Protein 6NIB (pdb70)

Solvent-accessible surface area: 13783 Å² total; per-residue (Å²): 103,32,42,17,4,2,16,61,32,90,12,46,8,0,0,0,1,12,0,67,86,44,64,19,3,29,71,39,0,74,47,3,9,87,4,2,21,87,0,0,35,11,0,16,141,45,13,143,2,0,1,3,1,23,84,89,32,85,144,52,0,66,125,51,5,43,141,122,1,99,13,27,114,8,41,35,26,18,1,17,1,5,5,0,2,0,4,5,1,1,67,166,142,107,97,12,0,0,0,18,3,54,4,12,32,48,2,37,145,128,166,94,54,68,65,4,38,70,0,3,84,63,0,4,111,63,45,215,18,37,102,66,74,22,97,2,15,4,2,9,0,0,3,18,7,2,19,74,8,0,0,0,0,0,49,47,0,7,68,43,141,20,12,7,101,121,37,57,81,77,88,1,38,81,52,0,66,74,67,0,32,10,140,68,11,5,24,0,45,65,0,6,78,20,4,108,82,13,28,0,3,0,1,2,0,0,6,5,9,106,34,7,0,0,0,0,0,17,6,102,68,151,127,17,50,1,33,91,34,0,84,51,0,82,60,49,1,76,88,42,51,4,23,77,55,80,168,22,80,27,36,92,1,31,12,3,33,53,20,110,6,65,127,145,18,9,87,20,27,197,164,60,109,65,45,60,51,11,11,8,0,0,2,0,4,0,5,1,45,39,0,0,0,0,0,30,4,78,30,156,140,45,8,70,53,2,45,126,16,0,49,156,16,8,97,167,46,79,27,24,35,4,127,23,0,49,32,0,3,10,6,17,2,2,0,4,9,0,0,3,10,12,7,34,151

Secondary structure (DSSP, 8-state):
--BPPPTTS-EEEEEE-----TTTSGGGGHHHHHHHHHHHHHHHTTSEEEEEE-GGGHHHHHHHS-TTSEEEE---SS--HHHHS-EEEE-----EEEEEEE--TTT------HHHHHHHHHHHHHHT--EEEEEEE--GGGEEE-SSSEEEEEHHHHTSTTT-TTS-HHHHHHHHHHHHT-SEEEEES---TT-TTTTS-GGGTEEEEETTEEEEEE-S-TTSTHHHHHHHHHHHHTT-B-TTSPBPEEEEEEPP---B--HHHHHT-----TTPBP---TT--EEETTEEEEE--S-HHHHHHHHHHHHHHSTTSEEEEETTTHHHHTTT--HHHHEEEEE--

InterPro domains:
  IPR007466 Peptidyl-arginine deiminase, Porphyromonas-type [PF04371] (14-372)
  IPR007466 Peptidyl-arginine deiminase, Porphyromonas-type [PTHR31377] (2-373)
  IPR017754 Agmatine deiminase [MF_01841] (6-373)
  IPR017754 Agmatine deiminase [TIGR03380] (7-373)

B-factor: mean 19.59, std 13.77, range [5.97, 90.54]

Organism: Medicago truncatula (NCBI:txid3880)

CATH classification: 3.75.10.10

Radius of gyration: 18.52 Å; Cα contacts (8 Å, |Δi|>4): 874; chains: 1; bounding box: 47×45×48 Å

Structure (mmCIF, N/CA/C/O backbone):
data_6NIB
#
_entry.id   6NIB
#
_cell.length_a   146.996
_cell.length_b   75.504
_cell.length_c   47.103
_cell.angle_alpha   90.00
_cell.angle_beta   108.56
_cell.angle_gamma   90.00
#
_symmetry.space_group_name_H-M   'C 1 2 1'
#
loop_
_entity.id
_entity.type
_entity.pdbx_description
1 polymer 'Porphyromonas-type peptidyl-arginine deiminase'
2 non-polymer GLYCEROL
3 non-polymer 'SODIUM ION'
4 non-polymer DI(HYDROXYETHYL)ETHER
5 water water
#
loop_
_atom_site.group_PDB
_atom_site.id
_atom_site.type_symbol
_atom_site.label_atom_id
_atom_site.label_alt_id
_atom_site.label_comp_id
_atom_site.label_asym_id
_atom_site.label_entity_id
_atom_site.label_seq_id
_atom_site.pdbx_PDB_ins_code
_atom_site.Cartn_x
_atom_site.Cartn_y
_atom_site.Cartn_z
_atom_site.occupancy
_atom_site.B_iso_or_equiv
_atom_site.auth_seq_id
_atom_site.auth_comp_id
_atom_site.auth_asym_id
_atom_site.auth_atom_id
_atom_site.pdbx_PDB_model_num
ATOM 1 N N . GLY A 1 5 ? 62.056 -2.758 -1.546 1.00 35.14 12 GLY A N 1
ATOM 2 C CA . GLY A 1 5 ? 61.297 -3.755 -0.820 1.00 28.36 12 GLY A CA 1
ATOM 3 C C . GLY A 1 5 ? 60.614 -3.260 0.441 1.00 22.69 12 GLY A C 1
ATOM 4 O O . GLY A 1 5 ? 60.103 -4.058 1.217 1.00 26.22 12 GLY A O 1
ATOM 5 N N . PHE A 1 6 ? 60.582 -1.954 0.669 1.00 17.35 13 PHE A N 1
ATOM 6 C CA . PHE A 1 6 ? 59.867 -1.425 1.826 1.00 15.86 13 PHE A CA 1
ATOM 7 C C . PHE A 1 6 ? 58.465 -0.961 1.443 1.00 13.85 13 PHE A C 1
ATOM 8 O O . PHE A 1 6 ? 58.220 -0.553 0.302 1.00 16.78 13 PHE A O 1
ATOM 16 N N . HIS A 1 7 ? 57.536 -1.011 2.400 1.00 12.09 14 HIS A N 1
ATOM 17 C CA . HIS A 1 7 ? 56.211 -0.468 2.145 1.00 11.61 14 HIS A CA 1
ATOM 18 C C . HIS A 1 7 ? 55.672 0.168 3.430 1.00 11.35 14 HIS A C 1
ATOM 19 O O . HIS A 1 7 ? 56.112 -0.153 4.544 1.00 10.92 14 HIS A O 1
ATOM 26 N N . MET A 1 8 ? 54.734 1.094 3.263 1.00 10.42 15 MET A N 1
ATOM 27 C CA . MET A 1 8 ? 54.046 1.705 4.413 1.00 10.10 15 MET A CA 1
ATOM 28 C C . MET A 1 8 ? 52.938 0.772 4.898 1.00 10.21 15 MET A C 1
ATOM 29 O O . MET A 1 8 ? 51.986 0.498 4.145 1.00 10.82 15 MET A O 1
ATOM 34 N N . PRO A 1 9 ? 52.992 0.280 6.125 1.00 10.20 16 PRO A N 1
ATOM 35 C CA . PRO A 1 9 ? 51.890 -0.568 6.604 1.00 10.68 16 PRO A CA 1
ATOM 36 C C . PRO A 1 9 ? 50.654 0.264 6.912 1.00 9.78 16 PRO A C 1
ATOM 37 O O . PRO A 1 9 ? 50.720 1.491 7.068 1.00 10.42 16 PRO A O 1
ATOM 41 N N . ALA A 1 10 ? 49.492 -0.385 6.997 1.00 10.37 17 ALA A N 1
ATOM 42 C CA . ALA A 1 10 ? 48.303 0.333 7.403 1.00 10.46 17 ALA A CA 1
ATOM 43 C C . ALA A 1 10 ? 48.409 0.806 8.842 1.00 9.81 17 ALA A C 1
ATOM 44 O O . ALA A 1 10 ? 49.092 0.211 9.686 1.00 10.64 17 ALA A O 1
ATOM 46 N N . GLU A 1 11 ? 47.647 1.844 9.145 1.00 9.99 18 GLU A N 1
ATOM 47 C CA . GLU A 1 11 ? 47.677 2.440 10.468 1.00 9.80 18 GLU A CA 1
ATOM 48 C C . GLU A 1 11 ? 47.183 1.474 11.553 1.00 9.96 18 GLU A C 1
ATOM 49 O O . GLU A 1 11 ? 47.557 1.614 12.718 1.00 11.13 18 GLU A O 1
ATOM 55 N N . TRP A 1 12 ? 46.323 0.508 11.206 1.00 10.42 19 TRP A N 1
ATOM 56 C CA . TRP A 1 12 ? 45.841 -0.461 12.195 1.00 11.83 19 TRP A CA 1
ATOM 57 C C . TRP A 1 12 ? 46.811 -1.609 12.460 1.00 11.72 19 TRP A C 1
ATOM 58 O O . TRP A 1 12 ? 46.526 -2.408 13.349 1.00 13.31 19 TRP A O 1
ATOM 69 N N . GLU A 1 13 ? 47.924 -1.703 11.746 1.00 12.19 20 GLU A N 1
ATOM 70 C CA . GLU A 1 13 ? 48.885 -2.745 12.022 1.00 12.62 20 GLU A CA 1
ATOM 71 C C . GLU A 1 13 ? 49.683 -2.359 13.263 1.00 12.35 20 GLU A C 1
ATOM 72 O O . GLU A 1 13 ? 49.668 -1.186 13.664 1.00 12.57 20 GLU A O 1
ATOM 78 N N . PRO A 1 14 ? 50.366 -3.315 13.905 1.00 13.18 21 PRO A N 1
ATOM 79 C CA . PRO A 1 14 ? 50.948 -3.026 15.227 1.00 13.38 21 PRO A CA 1
ATOM 80 C C . PRO A 1 14 ? 52.002 -1.926 15.229 1.00 12.33 21 PRO A C 1
ATOM 81 O O . PRO A 1 14 ? 52.847 -1.836 14.330 1.00 13.43 21 PRO A O 1
ATOM 85 N N . HIS A 1 15 ? 51.981 -1.140 16.306 1.00 11.87 22 HIS A N 1
ATOM 86 C CA . HIS A 1 15 ? 52.915 -0.035 16.514 1.00 11.50 22 HIS A CA 1
ATOM 87 C C . HIS A 1 15 ? 53.846 -0.340 17.676 1.00 12.13 22 HIS A C 1
ATOM 88 O O . HIS A 1 15 ? 53.419 -0.869 18.711 1.00 13.79 22 HIS A O 1
ATOM 95 N N . SER A 1 16 ? 55.105 0.076 17.524 1.00 11.70 23 SER A N 1
ATOM 96 C CA . SER A 1 16 ? 55.991 0.125 18.682 1.00 12.23 23 SER A CA 1
ATOM 97 C C . SER A 1 16 ? 55.828 1.424 19.479 1.00 13.63 23 SER A C 1
ATOM 98 O O . SER A 1 16 ? 56.069 1.402 20.682 1.00 18.72 23 SER A O 1
ATOM 101 N N . GLN A 1 17 ? 55.422 2.541 18.859 1.00 11.95 24 GLN A N 1
ATOM 102 C CA A GLN A 1 17 ? 55.117 3.745 19.609 0.69 12.91 24 GLN A CA 1
ATOM 103 C CA B GLN A 1 17 ? 55.440 3.871 19.456 0.31 10.05 24 GLN A CA 1
ATOM 104 C C . GLN A 1 17 ? 54.458 4.738 18.674 1.00 10.29 24 GLN A C 1
ATOM 105 O O . GLN A 1 17 ? 54.277 4.499 17.476 1.00 10.87 24 GLN A O 1
ATOM 116 N N . CYS A 1 18 ? 54.014 5.823 19.297 1.00 10.12 25 CYS A N 1
ATOM 117 C CA . CYS A 1 18 ? 53.388 6.952 18.625 1.00 8.81 25 CYS A CA 1
ATOM 118 C C . CYS A 1 18 ? 54.185 8.206 18.980 1.00 9.22 25 CYS A C 1
ATOM 119 O O . CYS A 1 18 ? 54.562 8.395 20.146 1.00 11.66 25 CYS A O 1
ATOM 122 N N . TRP A 1 19 ? 54.432 9.060 17.972 1.00 8.47 26 TRP A N 1
ATOM 123 C CA . TRP A 1 19 ? 55.140 10.313 18.124 1.00 8.14 26 TRP A CA 1
ATOM 124 C C . TRP A 1 19 ? 54.146 11.454 18.069 1.00 8.19 26 TRP A C 1
ATOM 125 O O . TRP A 1 19 ? 53.316 11.519 17.139 1.00 8.90 26 TRP A O 1
ATOM 136 N N . ILE A 1 20 ? 54.278 12.400 19.024 1.00 8.09 27 ILE A N 1
ATOM 137 C CA . ILE A 1 20 ? 53.395 13.551 19.130 1.00 7.88 27 ILE A CA 1
ATOM 138 C C . ILE A 1 20 ? 54.232 14.763 19.485 1.00 8.26 27 ILE A C 1
ATOM 139 O O . ILE A 1 20 ? 55.164 14.629 20.280 1.00 8.96 27 ILE A O 1
ATOM 144 N N . GLY A 1 21 ? 53.938 15.919 18.911 1.00 8.41 28 GLY A N 1
ATOM 145 C CA . GLY A 1 21 ? 54.586 17.180 19.298 1.00 8.42 28 GLY A CA 1
ATOM 146 C C . GLY A 1 21 ? 53.910 17.823 20.493 1.00 9.38 28 GLY A C 1
ATOM 147 O O . GLY A 1 21 ? 53.296 17.122 21.314 1.00 12.16 28 GLY A O 1
ATOM 148 N N . TRP A 1 22 ? 54.152 19.079 20.715 1.00 10.06 29 TRP A N 1
ATOM 149 C CA . TRP A 1 22 ? 53.661 19.765 21.922 1.00 9.43 29 TRP A CA 1
ATOM 150 C C . TRP A 1 22 ? 53.431 21.192 21.501 1.00 10.21 29 TRP A C 1
ATOM 151 O O . TRP A 1 22 ? 54.395 21.855 21.084 1.00 11.66 29 TRP A O 1
ATOM 162 N N . PRO A 1 23 ? 52.202 21.713 21.617 1.00 10.44 30 PRO A N 1
ATOM 163 C CA . PRO A 1 23 ? 51.896 23.030 21.070 1.00 11.89 30 PRO A CA 1
ATOM 164 C C . PRO A 1 23 ? 52.373 24.129 22.001 1.00 11.78 30 PRO A C 1
ATOM 165 O O . PRO A 1 23 ? 52.333 24.009 23.225 1.00 12.79 30 PRO A O 1
ATOM 169 N N . GLU A 1 24 ? 52.739 25.259 21.396 1.00 12.75 31 GLU A N 1
ATOM 170 C CA . GLU A 1 24 ? 53.242 26.385 22.219 1.00 15.40 31 GLU A CA 1
ATOM 171 C C . GLU A 1 24 ? 53.128 27.750 21.523 1.00 15.42 31 GLU A C 1
ATOM 172 O O . GLU A 1 24 ? 53.012 28.725 22.260 1.00 16.96 31 GLU A O 1
ATOM 178 N N . ARG A 1 25 ? 53.063 27.823 20.189 1.00 16.38 32 ARG A N 1
ATOM 179 C CA . ARG A 1 25 ? 53.196 29.154 19.588 1.00 18.86 32 ARG A CA 1
ATOM 180 C C . ARG A 1 25 ? 51.924 29.978 19.798 1.00 18.63 32 ARG A C 1
ATOM 181 O O . ARG A 1 25 ? 50.809 29.549 19.433 1.00 19.81 32 ARG A O 1
ATOM 189 N N . ALA A 1 26 ? 52.100 31.174 20.395 1.00 21.02 33 ALA A N 1
ATOM 190 C CA . ALA A 1 26 ? 50.989 32.014 20.801 1.00 23.76 33 ALA A CA 1
ATOM 191 C C . ALA A 1 26 ? 50.258 32.597 19.611 1.00 22.94 33 ALA A C 1
ATOM 192 O O . ALA A 1 26 ? 49.112 33.034 19.763 1.00 27.04 33 ALA A O 1
ATOM 194 N N . ASP A 1 27 ? 50.895 32.647 18.447 1.00 21.95 34 ASP A N 1
ATOM 195 C CA . ASP A 1 27 ? 50.262 33.163 17.237 1.00 23.42 34 ASP A CA 1
ATOM 196 C C . ASP A 1 27 ? 49.461 32.102 16.492 1.00 27.24 34 ASP A C 1
ATOM 197 O O . ASP A 1 27 ? 48.913 32.395 15.418 1.00 30.15 34 ASP A O 1
ATOM 202 N N . ASN A 1 28 ? 49.375 30.883 17.018 1.00 21.49 35 ASN A N 1
ATOM 203 C CA . ASN A 1 28 ? 48.547 29.879 16.384 1.00 19.78 35 ASN A CA 1
ATOM 204 C C . ASN A 1 28 ? 47.619 29.193 17.343 1.00 17.52 35 ASN A C 1
ATOM 205 O O . ASN A 1 28 ? 46.622 28.629 16.898 1.00 23.15 35 ASN A O 1
ATOM 210 N N . TRP A 1 29 ? 47.866 29.286 18.641 1.00 16.93 36 TRP A N 1
ATOM 211 C CA . TRP A 1 29 ? 47.104 28.566 19.652 1.00 15.43 36 TRP A CA 1
ATOM 212 C C . TRP A 1 29 ? 46.617 29.585 20.673 1.00 15.69 36 TRP A C 1
ATOM 213 O O . TRP A 1 29 ? 47.431 30.272 21.283 1.00 19.50 36 TRP A O 1
ATOM 224 N N . ARG A 1 30 ? 45.311 29.637 20.914 1.00 15.20 37 ARG A N 1
ATOM 225 C CA . ARG A 1 30 ? 44.780 30.717 21.728 1.00 16.13 37 ARG A CA 1
ATOM 226 C C . ARG A 1 30 ? 45.281 30.602 23.168 1.00 16.91 37 ARG A C 1
ATOM 227 O O . ARG A 1 30 ? 45.582 29.500 23.695 1.00 15.79 37 ARG A O 1
ATOM 235 N N . ASP A 1 31 ? 45.447 31.767 23.792 1.00 17.61 38 ASP A N 1
ATOM 236 C CA . ASP A 1 31 ? 45.909 31.870 25.168 1.00 20.29 38 ASP A CA 1
ATOM 237 C C . ASP A 1 31 ? 47.217 31.108 25.398 1.00 21.18 38 ASP A C 1
ATOM 238 O O . ASP A 1 31 ? 47.386 30.386 26.399 1.00 21.86 38 ASP A O 1
ATOM 243 N N . GLY A 1 32 ? 48.178 31.301 24.486 1.00 22.26 39 GLY A N 1
ATOM 244 C CA . GLY A 1 32 ? 49.497 30.725 24.680 1.00 23.63 39 GLY A CA 1
ATOM 245 C C . GLY A 1 32 ? 49.500 29.219 24.694 1.00 20.03 39 GLY A C 1
ATOM 246 O O . GLY A 1 32 ? 50.349 28.619 25.354 1.00 22.57 39 GLY A O 1
ATOM 247 N N . ALA A 1 33 ? 48.547 28.596 24.017 1.00 16.71 40 ALA A N 1
ATOM 248 C CA . ALA A 1 33 ? 48.414 27.146 23.877 1.00 14.18 40 ALA A CA 1
ATOM 249 C C . ALA A 1 33 ? 48.004 26.465 25.163 1.00 13.57 40 ALA A C 1
ATOM 250 O O . ALA A 1 33 ? 48.055 25.255 25.236 1.00 13.51 40 ALA A O 1
ATOM 252 N N . VAL A 1 34 ? 47.537 27.192 26.171 1.00 14.51 41 VAL A N 1
ATOM 253 C CA A VAL A 1 34 ? 47.217 26.517 27.424 0.77 14.83 41 VAL A CA 1
ATOM 254 C CA B VAL A 1 34 ? 47.220 26.514 27.421 0.23 13.83 41 VAL A CA 1
ATOM 255 C C . VAL A 1 34 ? 46.113 25.487 27.218 1.00 13.07 41 VAL A C 1
ATOM 256 O O . VAL A 1 34 ? 46.175 24.372 27.748 1.00 13.47 41 VAL A O 1
ATOM 263 N N . HIS A 1 35 ? 45.094 25.816 26.416 1.00 13.16 42 HIS A N 1
ATOM 264 C CA . HIS A 1 35 ? 43.984 24.877 26.219 1.00 12.42 42 HIS A CA 1
ATOM 265 C C . HIS A 1 35 ? 44.424 23.720 25.338 1.00 11.58 42 HIS A C 1
ATOM 266 O O . HIS A 1 35 ? 44.062 22.558 25.583 1.00 13.04 42 HIS A O 1
ATOM 273 N N . ALA A 1 36 ? 45.206 24.012 24.290 1.00 12.22 43 ALA A N 1
ATOM 274 C CA . ALA A 1 36 ? 45.637 22.938 23.416 1.00 12.11 43 ALA A CA 1
ATOM 275 C C . ALA A 1 36 ? 46.531 21.952 24.142 1.00 10.16 43 ALA A C 1
ATOM 276 O O . ALA A 1 36 ? 46.461 20.745 23.876 1.00 11.24 43 ALA A O 1
ATOM 278 N N . GLN A 1 37 ? 47.381 22.440 25.044 1.00 10.63 44 GLN A N 1
ATOM 279 C CA . GLN A 1 37 ? 48.268 21.536 25.784 1.00 10.20 44 GLN A CA 1
ATOM 280 C C . GLN A 1 37 ? 47.450 20.547 26.608 1.00 10.52 44 GLN A C 1
ATOM 281 O O . GLN A 1 37 ? 47.814 19.371 26.695 1.00 11.22 44 GLN A O 1
ATOM 287 N N . LEU A 1 38 ? 46.320 20.993 27.188 1.00 11.13 45 LEU A N 1
ATOM 288 C CA . LEU A 1 38 ? 45.486 20.066 27.943 1.00 12.06 45 LEU A CA 1
ATOM 289 C C . LEU A 1 38 ? 44.959 18.965 27.065 1.00 10.72 45 LEU A C 1
ATOM 290 O O . LEU A 1 38 ? 44.831 17.814 27.520 1.00 11.99 45 LEU A O 1
ATOM 295 N N . VAL A 1 39 ? 44.626 19.285 25.813 1.00 11.40 46 VAL A N 1
ATOM 296 C CA . VAL A 1 39 ? 44.054 18.293 24.903 1.00 12.22 46 VAL A CA 1
ATOM 297 C C . VAL A 1 39 ? 45.135 17.376 24.363 1.00 10.00 46 VAL A C 1
ATOM 298 O O . VAL A 1 39 ? 44.922 16.180 24.214 1.00 11.32 46 VAL A O 1
ATOM 302 N N . PHE A 1 40 ? 46.340 17.915 24.032 1.00 11.70 47 PHE A N 1
ATOM 303 C CA . PHE A 1 40 ? 47.463 17.046 23.645 1.00 10.11 47 PHE A CA 1
ATOM 304 C C . PHE A 1 40 ? 47.774 16.056 24.763 1.00 10.66 47 PHE A C 1
ATOM 305 O O . PHE A 1 40 ? 47.991 14.889 24.488 1.00 10.69 47 PHE A O 1
ATOM 313 N N . THR A 1 41 ? 47.717 16.497 26.042 1.00 10.29 48 THR A N 1
ATOM 314 C CA . THR A 1 41 ? 47.958 15.577 27.153 1.00 10.47 48 THR A CA 1
ATOM 315 C C . THR A 1 41 ? 46.903 14.493 27.163 1.00 10.23 48 THR A C 1
ATOM 316 O O . THR A 1 41 ? 47.201 13.307 27.347 1.00 11.23 48 THR A O 1
ATOM 320 N N . ARG A 1 42 ? 45.634 14.889 26.954 1.00 11.66 49 ARG A N 1
ATOM 321 C CA . ARG A 1 42 ? 44.530 13.944 26.941 1.00 12.30 49 ARG A CA 1
ATOM 322 C C . ARG A 1 42 ? 44.704 12.904 25.846 1.00 11.90 49 ARG A C 1
ATOM 323 O O . ARG A 1 42 ? 44.489 11.694 26.056 1.00 13.55 49 ARG A O 1
ATOM 331 N N . VAL A 1 43 ? 45.112 13.344 24.642 1.00 11.79 50 VAL A N 1
ATOM 332 C CA . VAL A 1 43 ? 45.311 12.431 23.521 1.00 11.53 50 VAL A CA 1
ATOM 333 C C . VAL A 1 43 ? 46.478 11.486 23.816 1.00 10.67 50 VAL A C 1
ATOM 334 O O . VAL A 1 43 ? 46.382 10.275 23.625 1.00 11.77 50 VAL A O 1
ATOM 338 N N . ALA A 1 44 ? 47.627 12.044 24.238 1.00 10.98 51 ALA A N 1
ATOM 339 C CA . ALA A 1 44 ? 48.790 11.209 24.518 1.00 11.60 51 ALA A CA 1
ATOM 340 C C . ALA A 1 44 ? 48.488 10.198 25.619 1.00 11.65 51 ALA A C 1
ATOM 341 O O . ALA A 1 44 ? 48.873 9.027 25.515 1.00 13.29 51 ALA A O 1
ATOM 343 N N . ALA A 1 45 ? 47.797 10.635 26.673 1.00 12.75 52 ALA A N 1
ATOM 344 C CA . ALA A 1 45 ? 47.469 9.731 27.767 1.00 15.71 52 ALA A CA 1
ATOM 345 C C . ALA A 1 45 ? 46.547 8.618 27.292 1.00 14.34 52 ALA A C 1
ATOM 346 O O . ALA A 1 45 ? 46.719 7.457 27.674 1.00 16.20 52 ALA A O 1
ATOM 348 N N . ALA A 1 46 ? 45.577 8.937 26.437 1.00 13.99 53 ALA A N 1
ATOM 349 C CA . ALA A 1 46 ? 44.671 7.911 25.931 1.00 15.17 53 ALA A CA 1
ATOM 350 C C . ALA A 1 46 ? 45.424 6.929 25.056 1.00 13.19 53 ALA A C 1
ATOM 351 O O . ALA A 1 46 ? 45.287 5.706 25.228 1.00 15.09 53 ALA A O 1
ATOM 353 N N . ILE A 1 47 ? 46.254 7.420 24.127 1.00 12.42 54 ILE A N 1
ATOM 354 C CA . ILE A 1 47 ? 46.985 6.502 23.273 1.00 12.66 54 ILE A CA 1
ATOM 355 C C . ILE A 1 47 ? 47.882 5.595 24.102 1.00 13.18 54 ILE A C 1
ATOM 356 O O . ILE A 1 47 ? 48.077 4.411 23.791 1.00 13.95 54 ILE A O 1
ATOM 361 N N . SER A 1 48 ? 48.481 6.152 25.153 1.00 13.90 55 SER A N 1
ATOM 362 C CA . SER A 1 48 ? 49.475 5.434 25.960 1.00 13.54 55 SER A CA 1
ATOM 363 C C . SER A 1 48 ? 48.881 4.255 26.726 1.00 15.73 55 SER A C 1
ATOM 364 O O . SER A 1 48 ? 49.644 3.428 27.241 1.00 16.36 55 SER A O 1
ATOM 367 N N . ARG A 1 49 ? 47.557 4.135 26.814 1.00 16.02 56 ARG A N 1
ATOM 368 C CA . ARG A 1 49 ? 46.956 2.907 27.362 1.00 17.71 56 ARG A C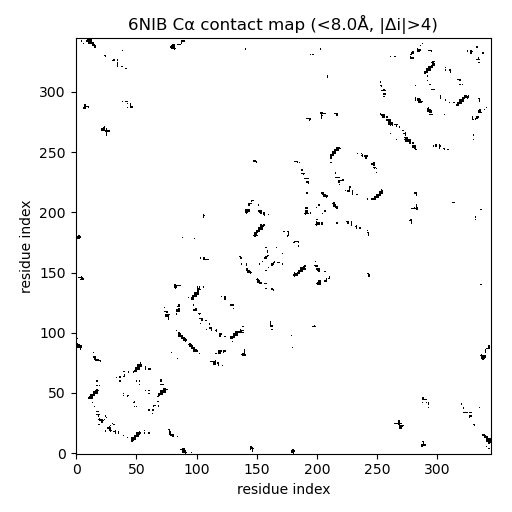A 1
ATOM 369 C C . ARG A 1 49 ? 47.178 1.737 26.426 1.00 19.31 56 ARG A C 1
ATOM 370 O O . ARG A 1 49 ? 47.050 0.563 26.851 1.00 20.67 56 ARG A O 1
ATOM 378 N N . PHE A 1 50 ? 47.451 2.034 25.144 1.00 16.81 57 PHE A N 1
ATOM 379 C CA . PHE A 1 50 ? 47.451 1.019 24.102 1.00 18.04 57 PHE A CA 1
ATOM 380 C C . PHE A 1 50 ? 48.812 0.796 23.473 1.00 17.09 57 PHE A C 1
ATOM 381 O O . PHE A 1 50 ? 49.077 -0.294 22.963 1.00 20.02 57 PHE A O 1
ATOM 389 N N . GLU A 1 51 ? 49.660 1.826 23.429 1.00 15.75 58 GLU A N 1
ATOM 390 C CA . GLU A 1 51 ? 50.981 1.702 22.836 1.00 14.99 58 GLU A CA 1
ATOM 391 C C . GLU A 1 51 ? 51.874 2.750 23.478 1.00 13.42 58 GLU A C 1
ATOM 392 O O . GLU A 1 51 ? 51.390 3.728 24.053 1.00 14.21 58 GLU A O 1
ATOM 398 N N . LYS A 1 52 ? 53.184 2.577 23.357 1.00 13.80 59 LYS A N 1
ATOM 399 C CA A LYS A 1 52 ? 54.084 3.551 23.957 0.44 12.98 59 LYS A CA 1
ATOM 400 C CA B LYS A 1 52 ? 54.114 3.541 23.941 0.56 14.46 59 LYS A CA 1
ATOM 401 C C . LYS A 1 52 ? 53.993 4.874 23.203 1.00 12.82 59 LYS A C 1
ATOM 402 O O . LYS A 1 52 ? 53.743 4.913 21.987 1.00 14.09 59 LYS A O 1
ATOM 413 N N . VAL A 1 53 ? 54.148 5.984 23.933 1.00 11.43 60 VAL A N 1
ATOM 414 C CA . VAL A 1 53 ? 54.054 7.320 23.344 1.00 10.45 60 VAL A CA 1
ATOM 415 C C . VAL A 1 53 ? 55.331 8.084 23.664 1.00 9.82 60 VAL A C 1
ATOM 416 O O . VAL A 1 53 ? 55.793 8.067 24.815 1.00 10.31 60 VAL A O 1
ATOM 420 N N . THR A 1 54 ? 55.830 8.847 22.688 1.00 9.30 61 THR A N 1
ATOM 421 C CA . THR A 1 54 ? 56.852 9.877 22.910 1.00 8.74 61 THR A CA 1
ATOM 422 C C . THR A 1 54 ? 56.250 11.212 22.531 1.00 8.85 61 THR A C 1
ATOM 423 O O . THR A 1 54 ? 55.800 11.395 21.393 1.00 9.48 61 THR A O 1
ATOM 427 N N . VAL A 1 55 ? 56.245 12.160 23.487 1.00 8.86 62 VAL A N 1
ATOM 428 C CA . VAL A 1 55 ? 55.897 13.551 23.202 1.00 7.97 62 VAL A CA 1
ATOM 429 C C . VAL A 1 55 ? 57.180 14.352 23.101 1.00 8.21 62 VAL A C 1
ATOM 430 O O . VAL A 1 55 ? 58.113 14.163 23.896 1.00 9.53 62 VAL A O 1
ATOM 434 N N . CYS A 1 56 ? 57.248 15.217 22.105 1.00 9.00 63 CYS A N 1
ATOM 435 C CA . CYS A 1 56 ? 58.447 15.990 21.809 1.00 9.37 63 CYS A CA 1
ATOM 436 C C . CYS A 1 56 ? 58.146 17.460 22.036 1.00 8.66 63 CYS A C 1
ATOM 437 O O . CYS A 1 56 ? 57.248 18.004 21.392 1.00 9.89 63 CYS A O 1
ATOM 440 N N . ALA A 1 57 ? 58.907 18.091 22.926 1.00 9.53 64 ALA A N 1
ATOM 441 C CA . ALA A 1 57 ? 58.687 19.462 23.324 1.00 9.76 64 ALA A CA 1
ATOM 442 C C . ALA A 1 57 ? 59.965 20.274 23.149 1.00 10.22 64 ALA A C 1
ATOM 443 O O . ALA A 1 57 ? 61.084 19.741 23.190 1.00 12.79 64 ALA A O 1
ATOM 445 N N . SER A 1 58 ? 59.817 21.596 23.023 1.00 10.41 65 SER A N 1
ATOM 446 C CA . SER A 1 58 ? 60.980 22.456 22.996 1.00 11.23 65 SER A CA 1
ATOM 447 C C . SER A 1 58 ? 61.612 22.530 24.393 1.00 11.29 65 SER A C 1
ATOM 448 O O . SER A 1 58 ? 61.014 22.163 25.411 1.00 10.91 65 SER A O 1
ATOM 451 N N . SER A 1 59 ? 62.815 23.091 24.457 1.00 10.84 66 SER A N 1
ATOM 452 C CA . SER A 1 59 ? 63.448 23.335 25.743 1.00 10.98 66 SER A CA 1
ATOM 453 C C . SER A 1 59 ? 62.559 24.162 26.652 1.00 11.24 66 SER A C 1
ATOM 454 O O . SER A 1 59 ? 62.446 23.860 27.844 1.00 11.52 66 SER A O 1
ATOM 457 N N . ALA A 1 60 ? 61.918 25.203 26.133 1.00 11.52 67 ALA A N 1
ATOM 458 C CA . ALA A 1 60 ? 61.093 26.055 26.983 1.00 12.66 67 ALA A CA 1
ATOM 459 C C . ALA A 1 60 ? 59.877 25.336 27.522 1.00 11.39 67 ALA A C 1
ATOM 460 O O . ALA A 1 60 ? 59.333 25.773 28.541 1.00 13.06 67 ALA A O 1
ATOM 462 N N . GLN A 1 61 ? 59.414 24.270 26.846 1.00 10.58 68 GLN A N 1
ATOM 463 C CA . GLN A 1 61 ? 58.195 23.578 27.220 1.00 10.71 68 GLN A CA 1
ATOM 464 C C . GLN A 1 61 ? 58.452 22.240 27.875 1.00 9.57 68 GLN A C 1
ATOM 465 O O . GLN A 1 61 ? 57.483 21.605 28.326 1.00 11.00 68 GLN A O 1
ATOM 471 N N . TRP A 1 62 ? 59.702 21.776 27.927 1.00 9.81 69 TRP A N 1
ATOM 472 C CA . TRP A 1 62 ? 59.945 20.393 28.340 1.00 9.02 69 TRP A CA 1
ATOM 473 C C . TRP A 1 62 ? 59.386 20.135 29.734 1.00 10.51 69 TRP A C 1
ATOM 474 O O . TRP A 1 62 ? 58.737 19.115 29.958 1.00 10.17 69 TRP A O 1
ATOM 485 N N . GLU A 1 63 ? 59.620 21.039 30.695 1.00 10.37 70 GLU A N 1
ATOM 486 C CA A GLU A 1 63 ? 59.148 20.763 32.056 0.49 11.91 70 GLU A CA 1
ATOM 487 C CA B GLU A 1 63 ? 59.145 20.788 32.058 0.51 11.82 70 GLU A CA 1
ATOM 488 C C . GLU A 1 63 ? 57.629 20.752 32.137 1.00 11.33 70 GLU A C 1
ATOM 489 O O . GLU A 1 63 ? 57.066 19.945 32.885 1.00 11.80 70 GLU A O 1
ATOM 500 N N . ASN A 1 64 ? 56.962 21.656 31.423 1.00 10.71 71 ASN A N 1
ATOM 501 C CA . ASN A 1 64 ? 55.504 21.674 31.387 1.00 10.93 71 ASN A CA 1
ATOM 502 C C . ASN A 1 64 ? 54.973 20.365 30.832 1.00 10.23 71 ASN A C 1
ATOM 503 O O . ASN A 1 64 ? 54.113 19.741 31.457 1.00 11.56 71 ASN A O 1
ATOM 508 N N . ALA A 1 65 ? 55.474 19.927 29.671 1.00 11.04 72 ALA A N 1
ATOM 509 C CA . ALA A 1 65 ? 55.028 18.658 29.104 1.00 10.32 72 ALA A CA 1
ATOM 510 C C . ALA A 1 65 ? 55.299 17.518 30.083 1.00 10.61 72 ALA A C 1
ATOM 511 O O . ALA A 1 65 ? 54.436 16.653 30.311 1.00 10.68 72 ALA A O 1
ATOM 513 N N . ARG A 1 66 ? 56.507 17.491 30.663 1.00 10.38 73 ARG A N 1
ATOM 514 C CA . ARG A 1 66 ? 56.834 16.408 31.591 1.00 10.16 73 ARG A CA 1
ATOM 515 C C . ARG A 1 66 ? 55.902 16.396 32.802 1.00 11.25 73 ARG A C 1
ATOM 516 O O . ARG A 1 66 ? 55.544 15.321 33.309 1.00 11.65 73 ARG A O 1
ATOM 524 N N . ASN A 1 67 ? 55.523 17.579 33.294 1.00 11.35 74 ASN A N 1
ATOM 525 C CA . ASN A 1 67 ? 54.593 17.636 34.411 1.00 12.01 74 ASN A CA 1
ATOM 526 C C . ASN A 1 67 ? 53.221 17.117 34.018 1.00 12.09 74 ASN A C 1
ATOM 527 O O . ASN A 1 67 ? 52.655 16.272 34.722 1.00 13.31 74 ASN A O 1
ATOM 532 N N . GLN A 1 68 ? 52.674 17.588 32.896 1.00 11.53 75 GLN A N 1
ATOM 533 C CA . GLN A 1 68 ? 51.298 17.232 32.550 1.00 12.96 75 GLN A CA 1
ATOM 534 C C . GLN A 1 68 ? 51.175 15.754 32.195 1.00 11.77 75 GLN A C 1
ATOM 535 O O . GLN A 1 68 ? 50.126 15.151 32.444 1.00 13.36 75 GLN A O 1
ATOM 541 N N . LEU A 1 69 ? 52.186 15.169 31.493 1.00 12.07 76 LEU A N 1
ATOM 542 C CA . LEU A 1 69 ? 52.044 13.831 30.949 1.00 12.23 76 LEU A CA 1
ATOM 543 C C . LEU A 1 69 ? 52.319 12.793 32.009 1.00 12.29 76 LEU A C 1
ATOM 544 O O . LEU A 1 69 ? 53.171 13.007 32.880 1.00 13.88 76 LEU A O 1
ATOM 549 N N . PRO A 1 70 ? 51.663 11.635 31.948 1.00 13.22 77 PRO A N 1
ATOM 550 C CA . PRO A 1 70 ? 51.925 10.572 32.940 1.00 14.55 77 PRO A CA 1
ATOM 551 C C . PRO A 1 70 ? 53.304 9.961 32.746 1.00 12.65 77 PRO A C 1
ATOM 552 O O . PRO A 1 70 ? 53.943 10.065 31.695 1.00 12.84 77 PRO A O 1
ATOM 556 N N . ASP A 1 71 ? 53.775 9.323 33.821 1.00 14.08 78 ASP A N 1
ATOM 557 C CA . ASP A 1 71 ? 55.178 8.921 33.916 1.00 13.59 78 ASP A CA 1
ATOM 558 C C . ASP A 1 71 ? 55.576 7.971 32.796 1.00 12.72 78 ASP A C 1
ATOM 559 O O . ASP A 1 71 ? 56.741 7.980 32.375 1.00 13.76 78 ASP A O 1
ATOM 564 N N . HIS A 1 72 ? 54.655 7.115 32.342 1.00 12.42 79 HIS A N 1
ATOM 565 C CA . HIS A 1 72 ? 54.982 6.121 31.328 1.00 13.05 79 HIS A CA 1
ATOM 566 C C . HIS A 1 72 ? 55.012 6.681 29.904 1.00 11.93 79 HIS A C 1
ATOM 567 O O . HIS A 1 72 ? 55.323 5.917 28.977 1.00 13.20 79 HIS A O 1
ATOM 574 N N . VAL A 1 73 ? 54.701 7.980 29.700 1.00 11.64 80 VAL A N 1
ATOM 575 C CA . VAL A 1 73 ? 54.916 8.653 28.409 1.00 10.12 80 VAL A CA 1
ATOM 576 C C . VAL A 1 73 ? 56.329 9.228 28.454 1.00 10.19 80 VAL A C 1
ATOM 577 O O . VAL A 1 73 ? 56.713 9.870 29.441 1.00 11.07 80 VAL A O 1
ATOM 581 N N . ARG A 1 74 ? 57.083 9.007 27.388 1.00 9.63 81 ARG A N 1
ATOM 582 C CA . ARG A 1 74 ? 58.441 9.546 27.276 1.00 10.17 81 ARG A CA 1
ATOM 583 C C . ARG A 1 74 ? 58.331 10.976 26.759 1.00 9.43 81 ARG A C 1
ATOM 584 O O . ARG A 1 74 ? 57.524 11.248 25.861 1.00 9.85 81 ARG A O 1
ATOM 592 N N . VAL A 1 75 ? 59.130 11.894 27.312 1.00 9.43 82 VAL A N 1
ATOM 593 C CA . VAL A 1 75 ? 59.174 13.295 26.870 1.00 8.95 82 VAL A CA 1
ATOM 594 C C . VAL A 1 75 ? 60.599 13.591 26.429 1.00 9.11 82 VAL A C 1
ATOM 595 O O . VAL A 1 75 ? 61.543 13.509 27.223 1.00 10.81 82 VAL A O 1
ATOM 599 N N . VAL A 1 76 ? 60.759 13.944 25.163 1.00 10.63 83 VAL A N 1
ATOM 600 C CA . VAL A 1 76 ? 62.057 14.287 24.608 1.00 10.51 83 VAL A CA 1
ATOM 601 C C . VAL A 1 76 ? 62.029 15.733 24.142 1.00 9.71 83 VAL A C 1
ATOM 602 O O . VAL A 1 76 ? 60.968 16.308 23.889 1.00 11.99 83 VAL A O 1
ATOM 606 N N . GLU A 1 77 ? 63.221 16.270 23.975 1.00 10.85 84 GLU A N 1
ATOM 607 C CA . GLU A 1 77 ? 63.373 17.649 23.492 1.00 12.03 84 GLU A CA 1
ATOM 608 C C . GLU A 1 77 ? 63.581 17.583 21.981 1.00 13.23 84 GLU A C 1
ATOM 609 O O . GLU A 1 77 ? 64.603 17.023 21.554 1.00 14.57 84 GLU A O 1
ATOM 615 N N . ILE A 1 78 ? 62.571 17.973 21.213 1.00 14.31 85 ILE A N 1
ATOM 616 C CA . ILE A 1 78 ? 62.780 18.198 19.779 1.00 14.86 85 ILE A CA 1
ATOM 617 C C . ILE A 1 78 ? 62.113 19.525 19.482 1.00 16.18 85 ILE A C 1
ATOM 618 O O . ILE A 1 78 ? 60.911 19.686 19.759 1.00 25.26 85 ILE A O 1
ATOM 623 N N A SER A 1 79 ? 62.906 20.492 18.989 0.52 13.63 86 SER A N 1
ATOM 624 N N B SER A 1 79 ? 62.861 20.473 18.968 0.48 17.18 86 SER A N 1
ATOM 625 C CA A SER A 1 79 ? 62.462 21.838 18.605 0.52 15.73 86 SER A CA 1
ATOM 626 C CA B SER A 1 79 ? 62.213 21.739 18.695 0.48 20.15 86 SER A CA 1
ATOM 627 C C A SER A 1 79 ? 61.615 21.750 17.318 0.52 16.52 86 SER A C 1
ATOM 628 C C B SER A 1 79 ? 61.557 21.726 17.324 0.48 21.51 86 SER A C 1
ATOM 629 O O A SER A 1 79 ? 61.772 20.822 16.526 0.52 16.13 86 SER A O 1
ATOM 630 O O B SER A 1 79 ? 61.836 20.898 16.451 0.48 23.65 86 SER A O 1
ATOM 635 N N . SER A 1 80 ? 60.639 22.644 17.164 1.00 19.61 87 SER A N 1
ATOM 636 C CA . SER A 1 80 ? 59.866 22.670 15.937 1.00 18.04 87 S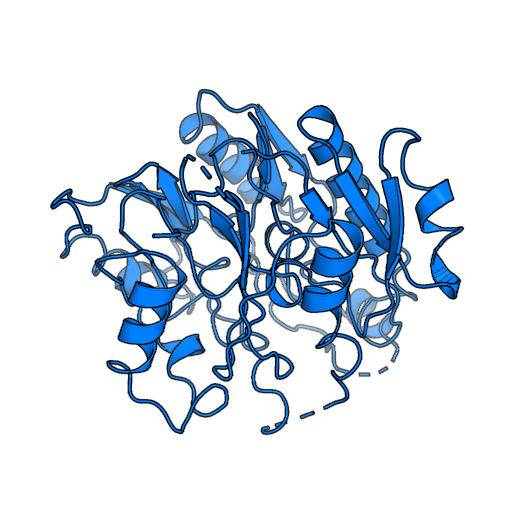ER A CA 1
ATOM 637 C C . SER A 1 80 ? 59.255 24.041 15.809 1.00 17.95 87 SER A C 1
ATOM 638 O O . SER A 1 80 ? 59.248 24.823 16.756 1.00 19.76 87 SER A O 1
ATOM 641 N N . ASN A 1 81 ? 58.768 24.349 14.614 1.00 14.84 88 ASN A N 1
ATOM 642 C CA . ASN A 1 81 ? 57.968 25.565 14.470 1.00 13.33 88 ASN A CA 1
ATOM 643 C C . ASN A 1 81 ? 56.571 25.332 15.053 1.00 14.98 88 ASN A C 1
ATOM 644 O O . ASN A 1 81 ? 56.018 26.209 15.706 1.00 19.18 88 ASN A O 1
ATOM 649 N N . ASP A 1 82 ? 55.944 24.199 14.728 1.00 15.40 89 ASP A N 1
ATOM 650 C CA . ASP A 1 82 ? 54.630 23.885 15.255 1.00 15.28 89 ASP A CA 1
ATOM 651 C C . ASP A 1 82 ? 54.485 22.379 15.451 1.00 15.25 89 ASP A C 1
ATOM 652 O O . ASP A 1 82 ? 55.403 21.589 15.231 1.00 21.31 89 ASP A O 1
ATOM 657 N N . SER A 1 83 ? 53.333 21.984 15.922 1.00 13.37 90 SER A N 1
ATOM 658 C CA . SER A 1 83 ? 53.212 20.647 16.483 1.00 12.26 90 SER A CA 1
ATOM 659 C C . SER A 1 83 ? 52.247 19.768 15.713 1.00 9.93 90 SER A C 1
ATOM 660 O O . SER A 1 83 ? 51.320 19.220 16.320 1.00 12.05 90 SER A O 1
ATOM 663 N N . TRP A 1 84 ? 52.511 19.523 14.429 1.00 10.46 91 TRP A N 1
ATOM 664 C CA . TRP A 1 84 ? 51.620 18.679 13.600 1.00 9.55 91 TRP A CA 1
ATOM 665 C C . TRP A 1 84 ? 52.418 17.510 13.074 1.00 8.17 91 TRP A C 1
ATOM 666 O O . TRP A 1 84 ? 52.794 17.461 11.889 1.00 8.73 91 TRP A O 1
ATOM 677 N N . PHE A 1 85 ? 52.653 16.527 13.947 1.00 8.34 92 PHE A N 1
ATOM 678 C CA . PHE A 1 85 ? 53.613 15.488 13.612 1.00 7.63 92 PHE A CA 1
ATOM 679 C C . PHE A 1 85 ? 53.119 14.506 12.557 1.00 7.02 92 PHE A C 1
ATOM 680 O O . PHE A 1 85 ? 53.939 13.773 11.981 1.00 7.80 92 PHE A O 1
ATOM 688 N N . ARG A 1 86 ? 51.819 14.496 12.240 1.00 7.29 93 ARG A N 1
ATOM 689 C CA . ARG A 1 86 ? 51.387 13.725 11.082 1.00 8.26 93 ARG A CA 1
ATOM 690 C C . ARG A 1 86 ? 52.052 14.226 9.810 1.00 7.72 93 ARG A C 1
ATOM 691 O O . ARG A 1 86 ? 52.332 13.437 8.872 1.00 7.99 93 ARG A O 1
ATOM 699 N N . ASP A 1 87 ? 52.253 15.522 9.743 1.00 7.89 94 ASP A N 1
ATOM 700 C CA . ASP A 1 87 ? 52.741 16.196 8.516 1.00 8.55 94 ASP A CA 1
ATOM 701 C C . ASP A 1 87 ? 54.248 16.501 8.591 1.00 8.37 94 ASP A C 1
ATOM 702 O O . ASP A 1 87 ? 54.868 16.551 7.531 1.00 11.87 94 ASP A O 1
ATOM 707 N N . ILE A 1 88 ? 54.803 16.697 9.804 1.00 8.76 95 ILE A N 1
ATOM 708 C CA . ILE A 1 88 ? 56.221 17.035 9.915 1.00 9.29 95 ILE A CA 1
ATOM 709 C C . ILE A 1 88 ? 57.033 15.899 10.491 1.00 9.45 95 ILE A C 1
ATOM 710 O O . ILE A 1 88 ? 58.277 16.005 10.487 1.00 9.94 95 ILE A O 1
ATOM 715 N N . GLY A 1 89 ? 56.418 14.792 10.956 1.00 8.84 96 GLY A N 1
ATOM 716 C CA . GLY A 1 89 ? 57.175 13.623 11.353 1.00 9.49 96 GLY A CA 1
ATOM 717 C C . GLY A 1 89 ? 57.517 12.789 10.136 1.00 9.10 96 GLY A C 1
ATOM 718 O O . GLY A 1 89 ? 57.000 13.016 9.032 1.00 10.16 96 GLY A O 1
ATOM 719 N N . PRO A 1 90 ? 58.382 11.789 10.318 1.00 9.02 97 PRO A N 1
ATOM 720 C CA . PRO A 1 90 ? 58.728 10.903 9.195 1.00 10.15 97 PRO A CA 1
ATOM 721 C C . PRO A 1 90 ? 57.585 9.935 8.909 1.00 9.45 97 PRO A C 1
ATOM 722 O O . PRO A 1 90 ? 56.812 9.576 9.811 1.00 10.74 97 PRO A O 1
ATOM 726 N N . THR A 1 91 ? 57.521 9.448 7.655 1.00 9.47 98 THR A N 1
ATOM 727 C CA . THR A 1 91 ? 56.589 8.352 7.338 1.00 9.95 98 THR A CA 1
ATOM 728 C C . THR A 1 91 ? 57.396 7.057 7.369 1.00 9.99 98 THR A C 1
ATOM 729 O O . THR A 1 91 ? 58.314 6.854 6.541 1.00 10.87 98 THR A O 1
ATOM 733 N N . PHE A 1 92 ? 57.100 6.196 8.323 1.00 9.65 99 PHE A N 1
ATOM 734 C CA . PHE A 1 92 ? 57.846 4.955 8.466 1.00 9.16 99 PHE A CA 1
ATOM 735 C C . PHE A 1 92 ? 57.389 3.905 7.449 1.00 9.61 99 PHE A C 1
ATOM 736 O O . PHE A 1 92 ? 56.193 3.798 7.123 1.00 10.54 99 PHE A O 1
ATOM 744 N N . VAL A 1 93 ? 58.363 3.138 6.950 1.00 9.95 100 VAL A N 1
ATOM 745 C CA . VAL A 1 93 ? 58.155 2.025 6.038 1.00 10.46 100 VAL A CA 1
ATOM 746 C C . VAL A 1 93 ? 58.888 0.802 6.586 1.00 10.56 100 VAL A C 1
ATOM 747 O O . VAL A 1 93 ? 59.891 0.940 7.306 1.00 11.74 100 VAL A O 1
ATOM 751 N N . VAL A 1 94 ? 58.398 -0.387 6.232 1.00 11.37 101 VAL A N 1
ATOM 752 C CA . VAL A 1 94 ? 58.917 -1.637 6.777 1.00 11.25 101 VAL A CA 1
ATOM 753 C C . VAL A 1 94 ? 59.263 -2.593 5.637 1.00 12.80 101 VAL A C 1
ATOM 754 O O . VAL A 1 94 ? 58.679 -2.542 4.538 1.00 13.93 101 VAL A O 1
ATOM 758 N N . ARG A 1 95 ? 60.176 -3.524 5.932 1.00 14.22 102 ARG A N 1
ATOM 759 C CA . ARG A 1 95 ? 60.562 -4.572 5.002 1.00 16.54 102 ARG A CA 1
ATOM 760 C C . ARG A 1 95 ? 60.564 -5.832 5.846 1.00 21.00 102 ARG A C 1
ATOM 761 O O . ARG A 1 95 ? 61.482 -6.039 6.646 1.00 23.27 102 ARG A O 1
ATOM 769 N N . ARG A 1 96 ? 59.564 -6.677 5.660 1.00 23.06 103 ARG A N 1
ATOM 770 C CA . ARG A 1 96 ? 59.411 -7.852 6.527 1.00 27.11 103 ARG A CA 1
ATOM 771 C C . ARG A 1 96 ? 60.175 -9.101 6.095 1.00 31.31 103 ARG A C 1
ATOM 772 O O . ARG A 1 96 ? 60.541 -9.169 4.941 1.00 36.88 103 ARG A O 1
ATOM 780 N N . GLU A 1 105 ? 70.000 -7.042 8.136 1.00 61.57 112 GLU A N 1
ATOM 781 C CA . GLU A 1 105 ? 69.478 -6.013 7.233 1.00 61.68 112 GLU A CA 1
ATOM 782 C C . GLU A 1 105 ? 68.355 -5.185 7.876 1.00 50.72 112 GLU A C 1
ATOM 783 O O . GLU A 1 105 ? 67.599 -5.676 8.700 1.00 48.76 112 GLU A O 1
ATOM 789 N N . HIS A 1 106 ? 68.257 -3.916 7.517 1.00 42.18 113 HIS A N 1
ATOM 790 C CA . HIS A 1 106 ? 67.265 -3.072 8.167 1.00 34.17 113 HIS A CA 1
ATOM 791 C C . HIS A 1 106 ? 65.858 -3.513 7.795 1.00 29.26 113 HIS A C 1
ATOM 792 O O . HIS A 1 106 ? 65.581 -3.867 6.645 1.00 29.86 113 HIS A O 1
ATOM 799 N N . ARG A 1 107 ? 64.965 -3.507 8.791 1.00 22.25 114 ARG A N 1
ATOM 800 C CA . ARG A 1 107 ? 63.541 -3.884 8.569 1.00 20.70 114 ARG A CA 1
ATOM 801 C C . ARG A 1 107 ? 62.612 -2.664 8.713 1.00 16.25 114 ARG A C 1
ATOM 802 O O . ARG A 1 107 ? 61.413 -2.822 8.490 1.00 15.10 114 ARG A O 1
ATOM 810 N N . ILE A 1 108 ? 63.140 -1.498 9.088 1.00 15.06 115 ILE A N 1
ATOM 811 C CA . ILE A 1 108 ? 62.326 -0.295 9.202 1.00 12.79 115 ILE A CA 1
ATOM 812 C C . ILE A 1 108 ? 63.193 0.870 8.723 1.00 11.98 115 ILE A C 1
ATOM 813 O O . ILE A 1 108 ? 64.419 0.885 8.923 1.00 13.07 115 ILE A O 1
ATOM 818 N N . ALA A 1 109 ? 62.546 1.850 8.085 1.00 11.32 116 ALA A N 1
ATOM 819 C CA . ALA A 1 109 ? 63.191 3.067 7.621 1.00 11.21 116 ALA A CA 1
ATOM 820 C C . ALA A 1 109 ? 62.166 4.176 7.743 1.00 9.60 116 ALA A C 1
ATOM 821 O O . ALA A 1 109 ? 60.957 3.928 7.900 1.00 11.88 116 ALA A O 1
ATOM 823 N N . GLY A 1 110 ? 62.621 5.416 7.647 1.00 10.30 117 GLY A N 1
ATOM 824 C CA . GLY A 1 110 ? 61.717 6.543 7.628 1.00 9.63 117 GLY A CA 1
ATOM 825 C C . GLY A 1 110 ? 61.923 7.387 6.395 1.00 9.30 117 GLY A C 1
ATOM 826 O O . GLY A 1 110 ? 63.078 7.674 6.027 1.00 11.15 117 GLY A O 1
ATOM 827 N N . ILE A 1 111 ? 60.820 7.787 5.748 1.00 9.88 118 ILE A N 1
ATOM 828 C CA . ILE A 1 111 ? 60.915 8.682 4.590 1.00 9.60 118 ILE A CA 1
ATOM 829 C C . ILE A 1 111 ? 60.898 10.129 5.039 1.00 9.30 118 ILE A C 1
ATOM 830 O O . ILE A 1 111 ? 59.978 10.540 5.770 1.00 11.17 118 ILE A O 1
ATOM 835 N N . ASP A 1 112 ? 61.911 10.880 4.625 1.00 9.45 119 ASP A N 1
ATOM 836 C CA . ASP A 1 112 ? 62.021 12.289 4.958 1.00 10.18 119 ASP A CA 1
ATOM 837 C C . ASP A 1 112 ? 61.573 13.077 3.718 1.00 9.74 119 ASP A C 1
ATOM 838 O O . ASP A 1 112 ? 62.396 13.546 2.904 1.00 10.67 119 ASP A O 1
ATOM 843 N N A TRP A 1 113 ? 60.259 13.157 3.529 0.49 10.26 120 TRP A N 1
ATOM 844 N N B TRP A 1 113 ? 60.259 13.202 3.559 0.51 10.17 120 TRP A N 1
ATOM 845 C CA A TRP A 1 113 ? 59.693 13.990 2.464 0.49 10.55 120 TRP A CA 1
ATOM 846 C CA B TRP A 1 113 ? 59.718 14.046 2.499 0.51 9.53 120 TRP A CA 1
ATOM 847 C C A TRP A 1 113 ? 60.006 15.463 2.744 0.49 10.94 120 TRP A C 1
ATOM 848 C C B TRP A 1 113 ? 60.138 15.483 2.741 0.51 8.20 120 TRP A C 1
ATOM 849 O O A TRP A 1 113 ? 60.126 15.882 3.899 0.49 13.44 120 TRP A O 1
ATOM 850 O O B TRP A 1 113 ? 60.405 15.900 3.866 0.51 8.50 120 TRP A O 1
ATOM 871 N N . THR A 1 114 ? 60.139 16.271 1.691 1.00 9.91 121 THR A N 1
ATOM 872 C CA . THR A 1 114 ? 60.375 17.700 1.895 1.00 9.33 121 THR A CA 1
ATOM 873 C C . THR A 1 114 ? 59.100 18.345 2.454 1.00 9.82 121 THR A C 1
ATOM 874 O O . THR A 1 114 ? 57.967 18.028 2.042 1.00 10.62 121 THR A O 1
ATOM 878 N N . PHE A 1 115 ? 59.267 19.248 3.399 1.00 10.56 122 PHE A N 1
ATOM 879 C CA . PHE A 1 115 ? 58.183 20.056 3.970 1.00 10.17 122 PHE A CA 1
ATOM 880 C C . PHE A 1 115 ? 58.304 21.484 3.441 1.00 11.13 122 PHE A C 1
ATOM 881 O O . PHE A 1 115 ? 59.416 22.030 3.362 1.00 12.54 122 PHE A O 1
ATOM 889 N N . ASN A 1 116 ? 57.170 22.103 3.133 1.00 10.18 123 ASN A N 1
ATOM 890 C CA . ASN A 1 116 ? 57.214 23.502 2.732 1.00 11.13 123 ASN A CA 1
ATOM 891 C C . ASN A 1 116 ? 56.087 24.306 3.371 1.00 10.73 123 ASN A C 1
ATOM 892 O O . ASN A 1 116 ? 55.657 25.323 2.803 1.00 11.96 123 ASN A O 1
ATOM 897 N N . SER A 1 117 ? 55.648 23.919 4.568 1.00 9.84 124 SER A N 1
ATOM 898 C CA . SER A 1 117 ? 54.643 24.668 5.293 1.00 10.99 124 SER A CA 1
ATOM 899 C C . SER A 1 117 ? 53.322 24.653 4.530 1.00 9.63 124 SER A C 1
ATOM 900 O O . SER A 1 117 ? 52.633 25.688 4.445 1.00 11.00 124 SER A O 1
ATOM 903 N N . TRP A 1 118 ? 52.945 23.485 3.999 1.00 9.78 125 TRP A N 1
ATOM 904 C CA . TRP A 1 118 ? 51.651 23.309 3.336 1.00 10.11 125 TRP A CA 1
ATOM 905 C C . TRP A 1 118 ? 51.443 24.323 2.221 1.00 10.23 125 TRP A C 1
ATOM 906 O O . TRP A 1 118 ? 50.353 24.903 2.091 1.00 12.62 125 TRP A O 1
ATOM 917 N N . GLY A 1 119 ? 52.472 24.450 1.360 1.00 11.04 126 GLY A N 1
ATOM 918 C CA . GLY A 1 119 ? 52.551 25.280 0.127 1.00 13.55 126 GLY A CA 1
ATOM 919 C C . GLY A 1 119 ? 52.785 26.723 0.491 1.00 22.60 126 GLY A C 1
ATOM 920 O O . GLY A 1 119 ? 52.439 27.588 -0.315 1.00 26.41 126 GLY A O 1
ATOM 921 N N . GLY A 1 120 ? 53.633 26.936 1.488 1.00 26.79 127 GLY A N 1
ATOM 922 C CA . GLY A 1 120 ? 53.509 28.172 2.258 1.00 36.43 127 GLY A CA 1
ATOM 923 C C . GLY A 1 120 ? 54.160 29.398 1.668 1.00 39.40 127 GLY A C 1
ATOM 924 O O . GLY A 1 120 ? 53.748 30.510 2.015 1.00 56.86 127 GLY A O 1
ATOM 925 N N . LEU A 1 121 ? 55.184 29.251 0.833 1.00 46.95 128 LEU A N 1
ATOM 926 C CA . LEU A 1 121 ? 55.723 30.402 0.102 1.00 63.68 128 LEU A CA 1
ATOM 927 C C . LEU A 1 121 ? 54.580 31.195 -0.537 1.00 73.73 128 LEU A C 1
ATOM 928 O O . LEU A 1 121 ? 54.309 32.336 -0.149 1.00 73.71 128 LEU A O 1
ATOM 933 N N . GLU A 1 122 ? 53.880 30.582 -1.490 1.00 79.26 129 GLU A N 1
ATOM 934 C CA . GLU A 1 122 ? 52.641 31.147 -2.022 1.00 82.49 129 GLU A CA 1
ATOM 935 C C . GLU A 1 122 ? 51.563 31.165 -0.940 1.00 83.42 129 GLU A C 1
ATOM 936 O O . GLU A 1 122 ? 50.986 30.124 -0.612 1.00 83.57 129 GLU A O 1
ATOM 942 N N . CYS A 1 127 ? 55.981 32.047 8.465 1.00 75.81 134 CYS A N 1
ATOM 943 C CA . CYS A 1 127 ? 56.607 31.934 7.126 1.00 70.46 134 CYS A CA 1
ATOM 944 C C . CYS A 1 127 ? 57.979 31.281 7.280 1.00 63.03 134 CYS A C 1
ATOM 945 O O . CYS A 1 127 ? 58.765 31.325 6.328 1.00 63.08 134 CYS A O 1
ATOM 948 N N . ASP A 1 128 ? 58.243 30.713 8.458 1.00 54.25 135 ASP A N 1
ATOM 949 C CA . ASP A 1 128 ? 59.509 30.013 8.662 1.00 47.50 135 ASP A CA 1
ATOM 950 C C . ASP A 1 128 ? 59.199 28.567 9.029 1.00 40.67 135 ASP A C 1
ATOM 951 O O . ASP A 1 128 ? 58.443 28.305 9.975 1.00 41.34 135 ASP A O 1
ATOM 956 N N . TRP A 1 129 ? 59.744 27.624 8.252 1.00 28.77 136 TRP A N 1
ATOM 957 C CA . TRP A 1 129 ? 59.514 26.219 8.543 1.00 21.14 136 TRP A CA 1
ATOM 958 C C . TRP A 1 129 ? 60.827 25.458 8.681 1.00 17.61 136 TRP A C 1
ATOM 959 O O . TRP A 1 129 ? 60.828 24.228 8.599 1.00 15.38 136 TRP A O 1
ATOM 970 N N . SER A 1 130 ? 61.939 26.142 8.921 1.00 17.13 137 SER A N 1
ATOM 971 C CA A SER A 1 130 ? 63.228 25.452 8.902 0.55 17.55 137 SER A CA 1
ATOM 972 C CA B SER A 1 130 ? 63.229 25.458 8.902 0.45 17.06 137 SER A CA 1
ATOM 973 C C . SER A 1 130 ? 63.348 24.452 10.050 1.00 14.56 137 SER A C 1
ATOM 974 O O . SER A 1 130 ? 63.904 23.362 9.868 1.00 16.09 137 SER A O 1
ATOM 979 N N . LEU A 1 131 ? 62.807 24.776 11.230 1.00 13.77 138 LEU A N 1
ATOM 980 C CA . LEU A 1 131 ? 62.862 23.822 12.334 1.00 14.35 138 LEU A CA 1
ATOM 981 C C . LEU A 1 131 ? 61.928 22.670 12.072 1.00 11.64 138 LEU A C 1
ATOM 982 O O . LEU A 1 131 ? 62.285 21.506 12.291 1.00 12.17 138 LEU A O 1
ATOM 987 N N . ASP A 1 132 ? 60.716 22.953 11.573 1.00 11.22 139 ASP A N 1
ATOM 988 C CA . ASP A 1 132 ? 59.802 21.877 11.222 1.00 11.10 139 ASP A CA 1
ATOM 989 C C . ASP A 1 132 ? 60.419 20.922 10.220 1.00 9.92 139 ASP A C 1
ATOM 990 O O . ASP A 1 132 ? 60.226 19.706 10.328 1.00 10.40 139 ASP A O 1
ATOM 995 N N A SER A 1 133 ? 61.211 21.441 9.261 0.73 10.60 140 SER A N 1
ATOM 996 N N B SER A 1 133 ? 61.220 21.442 9.285 0.27 11.12 140 SER A N 1
ATOM 997 C CA A SER A 1 133 ? 61.808 20.547 8.275 0.73 11.21 140 SER A CA 1
ATOM 998 C CA B SER A 1 133 ? 61.827 20.596 8.269 0.27 11.93 140 SER A CA 1
ATOM 999 C C A SER A 1 133 ? 62.726 19.517 8.939 0.73 11.33 140 SER A C 1
ATOM 1000 C C B SER A 1 133 ? 62.839 19.611 8.849 0.27 12.04 140 SER A C 1
ATOM 1001 O O A SER A 1 133 ? 62.858 18.396 8.417 0.73 15.53 140 SER A O 1
ATOM 1002 O O B SER A 1 133 ? 63.161 18.623 8.179 0.27 13.45 140 SER A O 1
ATOM 1007 N N . LEU A 1 134 ? 63.363 19.851 10.052 1.00 9.75 141 LEU A N 1
ATOM 1008 C CA . LEU A 1 134 ? 64.354 18.938 10.663 1.00 10.39 141 LEU A CA 1
ATOM 1009 C C . LEU A 1 134 ? 63.710 17.844 11.524 1.00 9.75 141 LEU A C 1
ATOM 1010 O O . LEU A 1 134 ? 64.418 16.923 11.955 1.00 10.43 141 LEU A O 1
ATOM 1015 N N . VAL A 1 135 ? 62.394 17.910 11.760 1.00 10.01 142 VAL A N 1
ATOM 1016 C CA . VAL A 1 135 ? 61.773 16.974 12.685 1.00 9.14 142 VAL A CA 1
ATOM 1017 C C . VAL A 1 135 ? 61.932 15.537 12.205 1.00 8.94 142 VAL A C 1
ATOM 1018 O O . VAL A 1 135 ? 62.174 14.622 13.008 1.00 10.14 142 VAL A O 1
ATOM 1022 N N . LYS A 1 136 ? 61.762 15.299 10.882 1.00 9.28 143 LYS A N 1
ATOM 1023 C CA . LYS A 1 136 ? 61.845 13.925 10.386 1.00 9.56 143 LYS A CA 1
ATOM 1024 C C . LYS A 1 136 ? 63.204 13.339 10.716 1.00 9.59 143 LYS A C 1
ATOM 1025 O O . LYS A 1 136 ? 63.294 12.229 11.262 1.00 10.12 143 LYS A O 1
ATOM 1031 N N . LYS A 1 137 ? 64.287 14.027 10.328 1.00 9.98 144 LYS A N 1
ATOM 1032 C CA . LYS A 1 137 ? 65.602 13.465 10.565 1.00 10.30 144 LYS A CA 1
ATOM 1033 C C . LYS A 1 137 ? 65.905 13.378 12.047 1.00 10.20 144 LYS A C 1
ATOM 1034 O O . LYS A 1 137 ? 66.578 12.419 12.458 1.00 10.21 144 LYS A O 1
ATOM 1040 N N . LYS A 1 138 ? 65.414 14.321 12.883 1.00 10.10 145 LYS A N 1
ATOM 1041 C CA . LYS A 1 138 ? 65.714 14.244 14.323 1.00 9.31 145 LYS A CA 1
ATOM 1042 C C . LYS A 1 138 ? 65.076 13.018 14.939 1.00 9.17 145 LYS A C 1
ATOM 1043 O O . LYS A 1 138 ? 65.715 12.354 15.763 1.00 10.21 145 LYS A O 1
ATOM 1049 N N . ILE A 1 139 ? 63.814 12.707 14.606 1.00 8.77 146 ILE A N 1
ATOM 1050 C CA . ILE A 1 139 ? 63.158 11.528 15.180 1.00 8.54 146 ILE A CA 1
ATOM 1051 C C . ILE A 1 139 ? 63.912 10.274 14.740 1.00 8.25 146 ILE A C 1
ATOM 1052 O O . ILE A 1 139 ? 64.155 9.355 15.547 1.00 9.68 146 ILE A O 1
ATOM 1057 N N . LEU A 1 140 ? 64.278 10.180 13.455 1.00 9.01 147 LEU A N 1
ATOM 1058 C CA . LEU A 1 140 ? 64.989 8.995 12.969 1.00 8.71 147 LEU A CA 1
ATOM 1059 C C . LEU A 1 140 ? 66.368 8.862 13.620 1.00 8.81 147 LEU A C 1
ATOM 1060 O O . LEU A 1 140 ? 66.826 7.752 13.882 1.00 10.06 147 LEU A O 1
ATOM 1065 N N . ASP A 1 141 ? 67.000 9.992 13.949 1.00 9.56 148 ASP A N 1
ATOM 1066 C CA . ASP A 1 141 ? 68.286 9.956 14.623 1.00 9.71 148 ASP A CA 1
ATOM 1067 C C . ASP A 1 141 ? 68.114 9.422 16.056 1.00 10.93 148 ASP A C 1
ATOM 1068 O O . ASP A 1 141 ? 68.830 8.500 16.478 1.00 10.50 148 ASP A O 1
ATOM 1073 N N . VAL A 1 142 ? 67.082 9.899 16.791 1.00 9.65 149 VAL A N 1
ATOM 1074 C CA . VAL A 1 142 ? 66.803 9.369 18.137 1.00 9.56 149 VAL A CA 1
ATOM 1075 C C . VAL A 1 142 ? 66.671 7.846 18.078 1.00 10.57 149 VAL A C 1
ATOM 1076 O O . VAL A 1 142 ? 67.213 7.124 18.936 1.00 11.19 149 VAL A O 1
ATOM 1080 N N . GLU A 1 143 ? 65.919 7.335 17.091 1.00 10.25 150 GLU A N 1
ATOM 1081 C CA . GLU A 1 143 ? 65.625 5.901 16.991 1.00 10.46 150 GLU A CA 1
ATOM 1082 C C . GLU A 1 143 ? 66.706 5.100 16.304 1.00 10.69 150 GLU A C 1
ATOM 1083 O O . GLU A 1 143 ? 66.583 3.868 16.254 1.00 12.58 150 GLU A O 1
ATOM 1089 N N . ARG A 1 144 ? 67.717 5.791 15.801 1.00 10.74 151 ARG A N 1
ATOM 1090 C CA A ARG A 1 144 ? 68.741 5.095 14.962 0.46 11.77 151 ARG A CA 1
ATOM 1091 C CA B ARG A 1 144 ? 68.743 5.092 14.963 0.54 11.46 151 ARG A CA 1
ATOM 1092 C C . ARG A 1 144 ? 68.151 4.213 13.779 1.00 11.20 151 ARG A C 1
ATOM 1093 O O . ARG A 1 144 ? 68.428 3.022 13.513 1.00 13.67 151 ARG A O 1
ATOM 1108 N N . ILE A 1 145 ? 67.163 4.872 13.114 1.00 10.75 152 ILE A N 1
ATOM 1109 C CA . ILE A 1 145 ? 66.456 4.250 11.997 1.00 10.82 152 ILE A CA 1
ATOM 1110 C C . ILE A 1 145 ? 66.909 4.920 10.711 1.00 11.21 152 ILE A C 1
ATOM 1111 O O . ILE A 1 145 ? 66.929 6.159 10.644 1.00 11.39 152 ILE A O 1
ATOM 1116 N N . PRO A 1 146 ? 67.254 4.149 9.670 1.00 10.77 153 PRO A N 1
ATOM 1117 C CA . PRO A 1 146 ? 67.722 4.764 8.423 1.00 12.62 153 PRO A CA 1
ATOM 1118 C C . PRO A 1 146 ? 66.705 5.715 7.807 1.00 10.48 153 PRO A C 1
ATOM 1119 O O . PRO A 1 146 ? 65.491 5.475 7.844 1.00 11.97 153 PRO A O 1
ATOM 1123 N N . ARG A 1 147 ? 67.206 6.775 7.182 1.00 11.29 154 ARG A N 1
ATOM 1124 C CA . ARG A 1 147 ? 66.401 7.821 6.577 1.00 11.89 154 ARG A CA 1
ATOM 1125 C C . ARG A 1 147 ? 66.511 7.745 5.047 1.00 11.18 154 ARG A C 1
ATOM 1126 O O . ARG A 1 147 ? 67.626 7.711 4.492 1.00 14.37 154 ARG A O 1
ATOM 1134 N N . PHE A 1 148 ? 65.358 7.786 4.370 1.00 11.27 155 PHE A N 1
ATOM 1135 C CA . PHE A 1 148 ? 65.291 7.892 2.919 1.00 12.60 155 PHE A CA 1
ATOM 1136 C C . PHE A 1 148 ? 64.862 9.322 2.620 1.00 11.54 155 PHE A C 1
ATOM 1137 O O . PHE A 1 148 ? 63.692 9.648 2.800 1.00 14.07 155 PHE A O 1
ATOM 1145 N N . SER A 1 149 ? 65.761 10.171 2.117 1.00 13.36 156 SER A N 1
ATOM 1146 C CA A SER A 1 149 ? 65.329 11.533 1.845 0.28 14.86 156 SER A CA 1
ATOM 1147 C CA B SER A 1 149 ? 65.390 11.552 1.811 0.34 13.02 156 SER A CA 1
ATOM 1148 C CA C SER A 1 149 ? 65.399 11.554 1.812 0.38 15.43 156 SER A CA 1
ATOM 1149 C C . SER A 1 149 ? 64.664 11.627 0.475 1.00 14.82 156 SER A C 1
ATOM 1150 O O . SER A 1 149 ? 64.966 10.884 -0.447 1.00 17.13 156 SER A O 1
ATOM 1157 N N . HIS A 1 150 ? 63.717 12.550 0.375 1.00 13.62 157 HIS A N 1
ATOM 1158 C CA . HIS A 1 150 ? 63.008 12.748 -0.886 1.00 11.94 157 HIS A CA 1
ATOM 1159 C C . HIS A 1 150 ? 62.920 14.233 -1.158 1.00 11.38 157 HIS A C 1
ATOM 1160 O O . HIS A 1 150 ? 62.528 15.002 -0.285 1.00 12.76 157 HIS A O 1
ATOM 1167 N N . SER A 1 151 ? 63.225 14.627 -2.382 1.00 12.17 158 SER A N 1
ATOM 1168 C CA . SER A 1 151 ? 63.114 16.030 -2.753 1.00 12.76 158 SER A CA 1
ATOM 1169 C C . SER A 1 151 ? 61.679 16.465 -2.962 1.00 11.19 158 SER A C 1
ATOM 1170 O O . SER A 1 151 ? 61.417 17.679 -3.000 1.00 13.16 158 SER A O 1
ATOM 1173 N N . MET A 1 152 ? 60.740 15.551 -3.194 1.00 11.09 159 MET A N 1
ATOM 1174 C CA A MET A 1 152 ? 59.337 15.917 -3.403 0.63 11.22 159 MET A CA 1
ATOM 1175 C CA B MET A 1 152 ? 59.375 16.008 -3.412 0.37 11.26 159 MET A CA 1
ATOM 1176 C C . MET A 1 152 ? 58.725 16.423 -2.099 1.00 9.95 159 MET A C 1
ATOM 1177 O O . MET A 1 152 ? 59.009 15.863 -1.018 1.00 10.85 159 MET A O 1
ATOM 1186 N N . VAL A 1 153 ? 57.922 17.485 -2.195 1.00 9.65 160 VAL A N 1
ATOM 1187 C CA . VAL A 1 153 ? 57.174 17.963 -1.030 1.00 9.76 160 VAL A CA 1
ATOM 1188 C C . VAL A 1 153 ? 56.041 16.986 -0.755 1.00 9.02 160 VAL A C 1
ATOM 1189 O O . VAL A 1 153 ? 55.258 16.664 -1.661 1.00 9.54 160 VAL A O 1
ATOM 1193 N N . LEU A 1 154 ? 55.883 16.545 0.493 1.00 8.33 161 LEU A N 1
ATOM 1194 C CA . LEU A 1 154 ? 54.721 15.727 0.828 1.00 8.56 161 LEU A CA 1
ATOM 1195 C C . LEU A 1 154 ? 54.504 15.820 2.333 1.00 8.03 161 LEU A C 1
ATOM 1196 O O . LEU A 1 154 ? 55.482 15.874 3.110 1.00 10.66 161 LEU A O 1
ATOM 1201 N N . GLU A 1 155 ? 53.233 15.791 2.765 1.00 8.01 162 GLU A N 1
ATOM 1202 C CA . GLU A 1 155 ? 52.889 15.670 4.185 1.00 8.38 162 GLU A CA 1
ATOM 1203 C C . GLU A 1 155 ? 52.176 14.350 4.411 1.00 7.86 162 GLU A C 1
ATOM 1204 O O . GLU A 1 155 ? 51.323 13.967 3.600 1.00 8.51 162 GLU A O 1
ATOM 1210 N N . GLY A 1 156 ? 52.442 13.687 5.549 1.00 7.93 163 GLY A N 1
ATOM 1211 C CA . GLY A 1 156 ? 51.807 12.423 5.830 1.00 8.13 163 GLY A CA 1
ATOM 1212 C C . GLY A 1 156 ? 50.282 12.511 5.858 1.00 7.59 163 GLY A C 1
ATOM 1213 O O . GLY A 1 156 ? 49.613 11.541 5.534 1.00 9.33 163 GLY A O 1
ATOM 1214 N N . GLY A 1 157 ? 49.701 13.678 6.212 1.00 7.64 164 GLY A N 1
ATOM 1215 C CA . GLY A 1 157 ? 48.246 13.772 6.231 1.00 8.49 164 GLY A CA 1
ATOM 1216 C C . GLY A 1 157 ? 47.606 13.745 4.862 1.00 8.43 164 GLY A C 1
ATOM 1217 O O . GLY A 1 157 ? 46.370 13.624 4.761 1.00 8.73 164 GLY A O 1
ATOM 1218 N N . SER A 1 158 ? 48.405 13.839 3.794 1.00 8.30 165 SER A N 1
ATOM 1219 C CA . SER A 1 158 ? 47.860 13.944 2.451 1.00 8.16 165 SER A CA 1
ATOM 1220 C C . SER A 1 158 ? 47.713 12.581 1.787 1.00 8.14 165 SER A C 1
ATOM 1221 O O . SER A 1 158 ? 47.195 12.533 0.655 1.00 9.15 165 SER A O 1
ATOM 1224 N N . ILE A 1 159 ? 48.142 11.484 2.413 1.00 7.89 166 ILE A N 1
ATOM 1225 C CA A ILE A 1 159 ? 48.019 10.156 1.836 0.50 8.92 166 ILE A CA 1
ATOM 1226 C CA B ILE A 1 159 ? 48.088 10.130 1.866 0.50 7.19 166 ILE A CA 1
ATOM 1227 C C . ILE A 1 159 ? 47.478 9.202 2.896 1.00 8.44 166 ILE A C 1
ATOM 1228 O O . ILE A 1 159 ? 47.630 9.424 4.083 1.00 10.88 166 ILE A O 1
ATOM 1237 N N . HIS A 1 160 ? 46.870 8.118 2.447 1.00 8.86 167 HIS A N 1
ATOM 1238 C CA . HIS A 1 160 ? 46.403 7.071 3.340 1.00 9.21 167 HIS A CA 1
ATOM 1239 C C . HIS A 1 160 ? 46.607 5.738 2.621 1.00 9.35 167 HIS A C 1
ATOM 1240 O O . HIS A 1 160 ? 46.434 5.667 1.396 1.00 10.60 167 HIS A O 1
ATOM 1247 N N . VAL A 1 161 ? 46.939 4.675 3.370 1.00 9.43 168 VAL A N 1
ATOM 1248 C CA . VAL A 1 161 ? 47.231 3.386 2.748 1.00 9.34 168 VAL A CA 1
ATOM 1249 C C . VAL A 1 161 ? 46.491 2.272 3.465 1.00 9.37 168 VAL A C 1
ATOM 1250 O O . VAL A 1 161 ? 46.145 2.370 4.641 1.00 10.20 168 VAL A O 1
ATOM 1254 N N . ASP A 1 162 ? 46.300 1.156 2.745 1.00 9.80 169 ASP A N 1
ATOM 1255 C CA . ASP A 1 162 ? 45.686 -0.026 3.342 1.00 11.34 169 ASP A CA 1
ATOM 1256 C C . ASP A 1 162 ? 46.693 -1.112 3.708 1.00 11.35 169 ASP A C 1
ATOM 1257 O O . ASP A 1 162 ? 46.281 -2.172 4.217 1.00 11.74 169 ASP A O 1
ATOM 1262 N N . GLY A 1 163 ? 47.995 -0.903 3.425 1.00 11.77 170 GLY A N 1
ATOM 1263 C CA . GLY A 1 163 ? 49.021 -1.909 3.674 1.00 11.48 170 GLY A CA 1
ATOM 1264 C C . GLY A 1 163 ? 48.948 -3.102 2.749 1.00 12.13 170 GLY A C 1
ATOM 1265 O O . GLY A 1 163 ? 49.660 -4.072 2.987 1.00 13.78 170 GLY A O 1
ATOM 1266 N N . GLU A 1 164 ? 48.096 -3.060 1.723 1.00 11.30 171 GLU A N 1
ATOM 1267 C CA . GLU A 1 164 ? 47.920 -4.145 0.763 1.00 11.57 171 GLU A CA 1
ATOM 1268 C C . GLU A 1 164 ? 48.006 -3.579 -0.651 1.00 12.11 171 GLU A C 1
ATOM 1269 O O . GLU A 1 164 ? 47.339 -4.086 -1.570 1.00 13.76 171 GLU A O 1
ATOM 1275 N N . GLY A 1 165 ? 48.749 -2.497 -0.846 1.00 11.05 172 GLY A N 1
ATOM 1276 C CA . GLY A 1 165 ? 49.026 -2.005 -2.175 1.00 11.76 172 GLY A CA 1
ATOM 1277 C C . GLY A 1 165 ? 48.187 -0.845 -2.657 1.00 11.66 172 GLY A C 1
ATOM 1278 O O . GLY A 1 165 ? 48.450 -0.353 -3.771 1.00 11.82 172 GLY A O 1
ATOM 1279 N N . THR A 1 166 ? 47.243 -0.333 -1.846 1.00 10.86 173 THR A N 1
ATOM 1280 C CA . THR A 1 166 ? 46.423 0.790 -2.301 1.00 10.44 173 THR A CA 1
ATOM 1281 C C . THR A 1 166 ? 46.721 2.037 -1.479 1.00 9.68 173 THR A C 1
ATOM 1282 O O . THR A 1 166 ? 47.003 1.950 -0.277 1.00 11.09 173 THR A O 1
ATOM 1286 N N . CYS A 1 167 ? 46.724 3.191 -2.135 1.00 10.01 174 CYS A N 1
ATOM 1287 C CA . CYS A 1 167 ? 46.828 4.488 -1.485 1.00 9.45 174 CYS A CA 1
ATOM 1288 C C . CYS A 1 167 ? 45.682 5.356 -1.962 1.00 9.15 174 CYS A C 1
ATOM 1289 O O . CYS A 1 167 ? 45.278 5.255 -3.113 1.00 11.45 174 CYS A O 1
ATOM 1292 N N . ILE A 1 168 ? 45.141 6.173 -1.070 1.00 9.19 175 ILE A N 1
ATOM 1293 C CA A ILE A 1 168 ? 44.146 7.198 -1.373 0.41 9.26 175 ILE A CA 1
ATOM 1294 C CA B ILE A 1 168 ? 44.181 7.202 -1.435 0.59 10.00 175 ILE A CA 1
ATOM 1295 C C . ILE A 1 168 ? 44.766 8.565 -1.113 1.00 8.60 175 ILE A C 1
ATOM 1296 O O . ILE A 1 168 ? 45.505 8.745 -0.140 1.00 9.75 175 ILE A O 1
ATOM 1305 N N . THR A 1 169 ? 44.449 9.535 -1.963 1.00 9.29 176 THR A N 1
ATOM 1306 C CA . THR A 1 169 ? 44.944 10.905 -1.816 1.00 8.64 176 THR A CA 1
ATOM 1307 C C . THR A 1 169 ? 43.934 11.866 -2.413 1.00 8.85 176 THR A C 1
ATOM 1308 O O . THR A 1 169 ? 42.849 11.459 -2.862 1.00 10.36 176 THR A O 1
ATOM 1312 N N . THR A 1 170 ? 44.272 13.168 -2.414 1.00 8.50 177 THR A N 1
ATOM 1313 C CA . THR A 1 170 ? 43.432 14.155 -3.105 1.00 8.73 177 THR A CA 1
ATOM 1314 C C . THR A 1 170 ? 44.227 14.920 -4.153 1.00 9.04 177 THR A C 1
ATOM 1315 O O . THR A 1 170 ? 45.399 15.293 -3.936 1.00 9.78 177 THR A O 1
ATOM 1319 N N . GLU A 1 171 ? 43.562 15.186 -5.280 1.00 9.01 178 GLU A N 1
ATOM 1320 C CA . GLU A 1 171 ? 44.159 16.069 -6.283 1.00 9.93 178 GLU A CA 1
ATOM 1321 C C . GLU A 1 171 ? 44.269 17.492 -5.762 1.00 8.83 178 GLU A C 1
ATOM 1322 O O . GLU A 1 171 ? 45.250 18.196 -6.053 1.00 9.85 178 GLU A O 1
ATOM 1328 N N . GLU A 1 172 ? 43.287 17.922 -4.964 1.00 9.20 179 GLU A N 1
ATOM 1329 C CA . GLU A 1 172 ? 43.279 19.275 -4.410 1.00 9.76 179 GLU A CA 1
ATOM 1330 C C . GLU A 1 172 ? 44.595 19.600 -3.732 1.00 9.49 179 GLU A C 1
ATOM 1331 O O . GLU A 1 172 ? 45.123 20.707 -3.853 1.00 10.81 179 GLU A O 1
ATOM 1337 N N . CYS A 1 173 ? 45.149 18.635 -2.991 1.00 8.86 180 CYS A N 1
ATOM 1338 C CA . CYS A 1 173 ? 46.420 18.843 -2.330 1.00 8.83 180 CYS A CA 1
ATOM 1339 C C . CYS A 1 173 ? 47.586 18.557 -3.266 1.00 8.93 180 CYS A C 1
ATOM 1340 O O . CYS A 1 173 ? 48.396 19.438 -3.553 1.00 9.97 180 CYS A O 1
ATOM 1343 N N . LEU A 1 174 ? 47.725 17.290 -3.712 1.00 8.73 181 LEU A N 1
ATOM 1344 C CA . LEU A 1 174 ? 48.993 16.903 -4.333 1.00 9.48 181 LEU A CA 1
ATOM 1345 C C . LEU A 1 174 ? 49.217 17.559 -5.684 1.00 9.61 181 LEU A C 1
ATOM 1346 O O . LEU A 1 174 ? 50.387 17.696 -6.072 1.00 11.38 181 LEU A O 1
ATOM 1351 N N . LEU A 1 175 ? 48.160 17.968 -6.386 1.00 10.11 182 LEU A N 1
ATOM 1352 C CA . LEU A 1 175 ? 48.339 18.619 -7.666 1.00 9.56 182 LEU A CA 1
ATOM 1353 C C . LEU A 1 175 ? 48.328 20.123 -7.535 1.00 11.13 182 LEU A C 1
ATOM 1354 O O . LEU A 1 175 ? 48.380 20.816 -8.563 1.00 12.05 182 LEU A O 1
ATOM 1359 N N . ASN A 1 176 ? 48.240 20.680 -6.338 1.00 10.75 183 ASN A N 1
ATOM 1360 C CA . ASN A 1 176 ? 48.273 22.122 -6.207 1.00 11.97 183 ASN A CA 1
ATOM 1361 C C . ASN A 1 176 ? 49.643 22.626 -6.657 1.00 11.68 183 ASN A C 1
ATOM 1362 O O . ASN A 1 176 ? 50.682 22.047 -6.317 1.00 11.65 183 ASN A O 1
ATOM 1367 N N . LYS A 1 177 ? 49.672 23.750 -7.354 1.00 12.02 184 LYS A N 1
ATOM 1368 C CA . LYS A 1 177 ? 50.954 24.317 -7.774 1.00 14.75 184 LYS A CA 1
ATOM 1369 C C . LYS A 1 177 ? 51.814 24.768 -6.603 1.00 12.73 184 LYS A C 1
ATOM 1370 O O . LYS A 1 177 ? 53.013 25.036 -6.811 1.00 13.54 184 LYS A O 1
ATOM 1376 N N . ASN A 1 178 ? 51.263 24.807 -5.390 1.00 11.41 185 ASN A N 1
ATOM 1377 C CA . ASN A 1 178 ? 52.075 25.193 -4.229 1.00 10.73 185 ASN A CA 1
ATOM 1378 C C . ASN A 1 178 ? 52.857 24.021 -3.650 1.00 10.79 185 ASN A C 1
ATOM 1379 O O . ASN A 1 178 ? 53.593 24.218 -2.670 1.00 11.25 185 ASN A O 1
ATOM 1384 N N . ARG A 1 179 ? 52.747 22.817 -4.237 1.00 10.65 186 ARG A N 1
ATOM 1385 C CA . ARG A 1 179 ? 53.440 21.627 -3.721 1.00 9.79 186 ARG A CA 1
ATOM 1386 C C . ARG A 1 179 ? 54.622 21.278 -4.626 1.00 9.33 186 ARG A C 1
ATOM 1387 O O . ARG A 1 179 ? 55.762 21.638 -4.317 1.00 11.20 186 ARG A O 1
ATOM 1395 N N . ASN A 1 180 ? 54.355 20.577 -5.727 1.00 10.44 187 ASN A N 1
ATOM 1396 C CA . ASN A 1 180 ? 55.406 20.098 -6.634 1.00 10.65 187 ASN A CA 1
ATOM 1397 C C . ASN A 1 180 ? 55.090 20.480 -8.059 1.00 10.98 187 ASN A C 1
ATOM 1398 O O . ASN A 1 180 ? 54.839 19.603 -8.891 1.00 11.62 187 ASN A O 1
ATOM 1403 N N . PRO A 1 181 ? 55.159 21.771 -8.383 1.00 12.40 188 PRO A N 1
ATOM 1404 C CA . PRO A 1 181 ? 54.791 22.200 -9.730 1.00 13.53 188 PRO A CA 1
ATOM 1405 C C . PRO A 1 181 ? 55.756 21.692 -10.800 1.00 14.21 188 PRO A C 1
ATOM 1406 O O . PRO A 1 181 ? 55.440 21.828 -11.994 1.00 17.53 188 PRO A O 1
ATOM 1410 N N . HIS A 1 182 ? 56.934 21.169 -10.434 1.00 14.70 189 HIS A N 1
ATOM 1411 C CA . HIS A 1 182 ? 57.825 20.540 -11.406 1.00 16.19 189 HIS A CA 1
ATOM 1412 C C . HIS A 1 182 ? 57.304 19.174 -11.859 1.00 14.04 189 HIS A C 1
ATOM 1413 O O . HIS A 1 182 ? 57.830 18.638 -12.843 1.00 15.64 189 HIS A O 1
ATOM 1420 N N . LEU A 1 183 ? 56.319 18.594 -11.168 1.00 12.42 190 LEU A N 1
ATOM 1421 C CA . LEU A 1 183 ? 55.910 17.218 -11.396 1.00 11.28 190 LEU A CA 1
ATOM 1422 C C . LEU A 1 183 ? 54.498 17.143 -11.963 1.00 11.81 190 LEU A C 1
ATOM 1423 O O . LEU A 1 183 ? 53.615 17.921 -11.566 1.00 13.68 190 LEU A O 1
ATOM 1428 N N . SER A 1 184 ? 54.274 16.187 -12.872 1.00 12.36 191 SER A N 1
ATOM 1429 C CA . SER A 1 184 ? 52.917 15.883 -13.301 1.00 12.43 191 SER A CA 1
ATOM 1430 C C . SER A 1 184 ? 52.271 14.890 -12.330 1.00 11.62 191 SER A C 1
ATOM 1431 O O . SER A 1 184 ? 52.950 14.258 -11.480 1.00 11.46 191 SER A O 1
ATOM 1434 N N . LYS A 1 185 ? 50.951 14.717 -12.465 1.00 12.44 192 LYS A N 1
ATOM 1435 C CA . LYS A 1 185 ? 50.272 13.688 -11.690 1.00 11.78 192 LYS A CA 1
ATOM 1436 C C . LYS A 1 185 ? 50.941 12.319 -11.824 1.00 12.16 192 LYS A C 1
ATOM 1437 O O . LYS A 1 185 ? 51.111 11.598 -10.824 1.00 12.97 192 LYS A O 1
ATOM 1443 N N . SER A 1 186 ? 51.331 11.933 -13.039 1.00 12.68 193 SER A N 1
ATOM 1444 C CA A SER A 1 186 ? 51.987 10.640 -13.235 0.59 14.42 193 SER A CA 1
ATOM 1445 C CA B SER A 1 186 ? 51.963 10.632 -13.202 0.41 14.63 193 SER A CA 1
ATOM 1446 C C . SER A 1 186 ? 53.297 10.549 -12.457 1.00 13.61 193 SER A C 1
ATOM 1447 O O . SER A 1 186 ? 53.607 9.518 -11.854 1.00 13.84 193 SER A O 1
ATOM 1452 N N . GLN A 1 187 ? 54.095 11.619 -12.476 1.00 11.74 194 GLN A N 1
ATOM 1453 C CA . GLN A 1 187 ? 55.357 11.607 -11.764 1.00 11.05 194 GLN A CA 1
ATOM 1454 C C . GLN A 1 187 ? 55.108 11.487 -10.262 1.00 10.51 194 GLN A C 1
ATOM 1455 O O . GLN A 1 187 ? 55.824 10.742 -9.546 1.00 11.79 194 GLN A O 1
ATOM 1461 N N . ILE A 1 188 ? 54.131 12.243 -9.727 1.00 10.44 195 ILE A N 1
ATOM 1462 C CA . ILE A 1 188 ? 53.837 12.156 -8.311 1.00 10.95 195 ILE A CA 1
ATOM 1463 C C . ILE A 1 188 ? 53.383 10.751 -7.973 1.00 9.90 195 ILE A C 1
ATOM 1464 O O . ILE A 1 188 ? 53.823 10.162 -6.971 1.00 10.95 195 ILE A O 1
ATOM 1469 N N . GLU A 1 189 ? 52.462 10.197 -8.773 1.00 11.20 196 GLU A N 1
ATOM 1470 C CA . GLU A 1 189 ? 51.962 8.860 -8.527 1.00 11.84 196 GLU A CA 1
ATOM 1471 C C . GLU A 1 189 ? 53.096 7.841 -8.505 1.00 12.01 196 GLU A C 1
ATOM 1472 O O . GLU A 1 189 ? 53.119 6.939 -7.655 1.00 13.01 196 GLU A O 1
ATOM 1478 N N . ASP A 1 190 ? 54.070 7.990 -9.409 1.00 13.03 197 ASP A N 1
ATOM 1479 C CA . ASP A 1 190 ? 55.174 7.038 -9.431 1.00 14.33 197 ASP A CA 1
ATOM 1480 C C . ASP A 1 190 ? 56.036 7.121 -8.179 1.00 12.66 197 ASP A C 1
ATOM 1481 O O . ASP A 1 190 ? 56.537 6.089 -7.719 1.00 13.10 197 ASP A O 1
ATOM 1486 N N . GLU A 1 191 ? 56.203 8.321 -7.613 1.00 10.81 198 GLU A N 1
ATOM 1487 C CA . GLU A 1 191 ? 56.962 8.438 -6.352 1.00 11.52 198 GLU A CA 1
ATOM 1488 C C . GLU A 1 191 ? 56.190 7.781 -5.218 1.00 11.94 198 GLU A C 1
ATOM 1489 O O . GLU A 1 191 ? 56.782 7.103 -4.381 1.00 12.37 198 GLU A O 1
ATOM 1495 N N . LEU A 1 192 ? 54.868 7.999 -5.153 1.00 11.43 199 LEU A N 1
ATOM 1496 C CA . LEU A 1 192 ? 54.071 7.348 -4.115 1.00 11.02 199 LEU A CA 1
ATOM 1497 C C . LEU A 1 192 ? 54.184 5.843 -4.250 1.00 11.06 199 LEU A C 1
ATOM 1498 O O . LEU A 1 192 ? 54.348 5.119 -3.256 1.00 11.48 199 LEU A O 1
ATOM 1503 N N . LYS A 1 193 ? 54.053 5.341 -5.476 1.00 11.30 200 LYS A N 1
ATOM 1504 C CA . LYS A 1 193 ? 54.166 3.891 -5.675 1.00 12.75 200 LYS A CA 1
ATOM 1505 C C . LYS A 1 193 ? 55.508 3.373 -5.169 1.00 12.28 200 LYS A C 1
ATOM 1506 O O . LYS A 1 193 ? 55.558 2.374 -4.438 1.00 13.41 200 LYS A O 1
ATOM 1512 N N . ALA A 1 194 ? 56.603 4.039 -5.550 1.00 12.70 201 ALA A N 1
ATOM 1513 C CA . ALA A 1 194 ? 57.932 3.542 -5.221 1.00 12.88 201 ALA A CA 1
ATOM 1514 C C . ALA A 1 194 ? 58.231 3.652 -3.742 1.00 13.24 201 ALA A C 1
ATOM 1515 O O . ALA A 1 194 ? 58.835 2.761 -3.193 1.00 17.10 201 ALA A O 1
ATOM 1517 N N . TYR A 1 195 ? 57.845 4.744 -3.090 1.00 11.60 202 TYR A N 1
ATOM 1518 C CA . TYR A 1 195 ? 58.232 4.994 -1.705 1.00 12.23 202 TYR A CA 1
ATOM 1519 C C . TYR A 1 195 ? 57.250 4.417 -0.710 1.00 11.91 202 TYR A C 1
ATOM 1520 O O . TYR A 1 195 ? 57.675 4.007 0.371 1.00 13.58 202 TYR A O 1
ATOM 1529 N N . LEU A 1 196 ? 55.955 4.384 -1.009 1.00 12.53 203 LEU A N 1
ATOM 1530 C CA . LEU A 1 196 ? 55.008 3.786 -0.095 1.00 12.25 203 LEU A CA 1
ATOM 1531 C C . LEU A 1 196 ? 54.832 2.305 -0.373 1.00 12.22 203 LEU A C 1
ATOM 1532 O O . LEU A 1 196 ? 54.202 1.622 0.438 1.00 11.58 203 LEU A O 1
ATOM 1537 N N . GLY A 1 197 ? 55.371 1.779 -1.471 1.00 13.09 204 GLY A N 1
ATOM 1538 C CA . GLY A 1 197 ? 55.180 0.376 -1.803 1.00 13.42 204 GLY A CA 1
ATOM 1539 C C . GLY A 1 197 ? 53.754 0.069 -2.215 1.00 13.27 204 GLY A C 1
ATOM 1540 O O . GLY A 1 197 ? 53.168 -0.925 -1.746 1.00 16.73 204 GLY A O 1
ATOM 1541 N N . VAL A 1 198 ? 53.142 0.938 -3.012 1.00 12.65 205 VAL A N 1
ATOM 1542 C CA . VAL A 1 198 ? 51.772 0.751 -3.463 1.00 13.06 205 VAL A CA 1
ATOM 1543 C C . VAL A 1 198 ? 51.739 0.538 -4.969 1.00 11.40 205 VAL A C 1
ATOM 1544 O O . VAL A 1 198 ? 52.648 0.925 -5.707 1.00 13.04 205 VAL A O 1
ATOM 1548 N N . ARG A 1 199 ? 50.655 -0.111 -5.393 1.00 11.64 206 ARG A N 1
ATOM 1549 C CA . ARG A 1 199 ? 50.435 -0.433 -6.781 1.00 12.14 206 ARG A CA 1
ATOM 1550 C C . ARG A 1 199 ? 49.273 0.336 -7.393 1.00 11.73 206 ARG A C 1
ATOM 1551 O O . ARG A 1 199 ? 49.164 0.363 -8.617 1.00 13.49 206 ARG A O 1
ATOM 1559 N N . LYS A 1 200 ? 48.405 0.972 -6.599 1.00 11.11 207 LYS A N 1
ATOM 1560 C CA . LYS A 1 200 ? 47.329 1.745 -7.198 1.00 11.58 207 LYS A CA 1
ATOM 1561 C C . LYS A 1 200 ? 47.085 2.937 -6.280 1.00 11.08 207 LYS A C 1
ATOM 1562 O O . LYS A 1 200 ? 47.025 2.771 -5.044 1.00 11.70 207 LYS A O 1
ATOM 1568 N N . VAL A 1 201 ? 46.955 4.125 -6.884 1.00 11.33 208 VAL A N 1
ATOM 1569 C CA . VAL A 1 201 ? 46.629 5.333 -6.144 1.00 10.70 208 VAL A CA 1
ATOM 1570 C C . VAL A 1 201 ? 45.239 5.783 -6.606 1.00 10.82 208 VAL A C 1
ATOM 1571 O O . VAL A 1 201 ? 45.010 5.981 -7.808 1.00 12.81 208 VAL A O 1
ATOM 1575 N N . ILE A 1 202 ? 44.322 5.962 -5.644 1.00 10.46 209 ILE A N 1
ATOM 1576 C CA A ILE A 1 202 ? 42.963 6.468 -5.875 0.54 11.06 209 ILE A CA 1
ATOM 1577 C CA B ILE A 1 202 ? 43.005 6.488 -5.961 0.46 12.09 209 ILE A CA 1
ATOM 1578 C C . ILE A 1 202 ? 42.988 7.973 -5.617 1.00 9.88 209 ILE A C 1
ATOM 1579 O O . ILE A 1 202 ? 43.290 8.387 -4.483 1.00 10.96 209 ILE A O 1
ATOM 1588 N N . TRP A 1 203 ? 42.672 8.794 -6.637 1.00 10.75 210 TRP A N 1
ATOM 1589 C CA . TRP A 1 203 ? 42.776 10.256 -6.522 1.00 10.14 210 TRP A CA 1
ATOM 1590 C C . TRP A 1 203 ? 41.378 10.826 -6.330 1.00 10.77 210 TRP A C 1
ATOM 1591 O O . TRP A 1 203 ? 40.657 11.065 -7.285 1.00 12.90 210 TRP A O 1
ATOM 1602 N N . LEU A 1 204 ? 41.000 11.130 -5.092 1.00 10.73 211 LEU A N 1
ATOM 1603 C CA . LEU A 1 204 ? 39.789 11.924 -4.871 1.00 10.82 211 LEU A CA 1
ATOM 1604 C C . LEU A 1 204 ? 40.059 13.306 -5.442 1.00 10.40 211 LEU A C 1
ATOM 1605 O O . LEU A 1 204 ? 41.115 13.871 -5.180 1.00 11.05 211 LEU A O 1
ATOM 1610 N N . PRO A 1 205 ? 39.107 13.908 -6.137 1.00 10.82 212 PRO A N 1
ATOM 1611 C CA . PRO A 1 205 ? 39.372 15.277 -6.612 1.00 10.53 212 PRO A CA 1
ATOM 1612 C C . PRO A 1 205 ? 39.587 16.244 -5.467 1.00 10.82 212 PRO A C 1
ATOM 1613 O O . PRO A 1 205 ? 40.487 17.100 -5.573 1.00 11.07 212 PRO A O 1
ATOM 1617 N N . ARG A 1 206 ? 38.806 16.131 -4.376 1.00 11.11 213 ARG A N 1
ATOM 1618 C CA . ARG A 1 206 ? 38.771 17.182 -3.374 1.00 11.00 213 ARG A CA 1
ATOM 1619 C C . ARG A 1 206 ? 38.743 16.586 -1.984 1.00 10.64 213 ARG A C 1
ATOM 1620 O O . ARG A 1 206 ? 38.215 15.494 -1.768 1.00 11.51 213 ARG A O 1
ATOM 1628 N N . GLY A 1 207 ? 39.345 17.312 -1.050 1.00 9.86 214 GLY A N 1
ATOM 1629 C CA . GLY A 1 207 ? 39.214 17.010 0.368 1.00 10.41 214 GLY A CA 1
ATOM 1630 C C . GLY A 1 207 ? 38.047 17.723 1.020 1.00 9.43 214 GLY A C 1
ATOM 1631 O O . GLY A 1 207 ? 37.044 18.077 0.369 1.00 10.83 214 GLY A O 1
ATOM 1632 N N . LEU A 1 208 ? 38.160 17.944 2.319 1.00 9.01 215 LEU A N 1
ATOM 1633 C CA . LEU A 1 208 ? 37.067 18.548 3.087 1.00 9.99 215 LEU A CA 1
ATOM 1634 C C . LEU A 1 208 ? 36.919 20.025 2.725 1.00 10.33 215 LEU A C 1
ATOM 1635 O O . LEU A 1 208 ? 37.920 20.768 2.675 1.00 10.64 215 LEU A O 1
ATOM 1640 N N . TYR A 1 209 ? 35.694 20.475 2.524 1.00 9.66 216 TYR A N 1
ATOM 1641 C CA . TYR A 1 209 ? 35.466 21.910 2.362 1.00 11.23 216 TYR A CA 1
ATOM 1642 C C . TYR A 1 209 ? 35.979 22.658 3.586 1.00 10.78 216 TYR A C 1
ATOM 1643 O O . TYR A 1 209 ? 35.741 22.250 4.729 1.00 12.18 216 TYR A O 1
ATOM 1652 N N . GLY A 1 210 ? 36.622 23.796 3.337 1.00 11.44 217 GLY A N 1
ATOM 1653 C CA . GLY A 1 210 ? 37.090 24.615 4.435 1.00 13.50 217 GLY A CA 1
ATOM 1654 C C . GLY A 1 210 ? 38.497 24.306 4.867 1.00 11.17 217 GLY A C 1
ATOM 1655 O O . GLY A 1 210 ? 39.006 24.972 5.776 1.00 12.23 217 GLY A O 1
ATOM 1656 N N . ASP A 1 211 ? 39.124 23.274 4.323 1.00 11.49 218 ASP A N 1
ATOM 1657 C CA . ASP A 1 211 ? 40.474 22.852 4.707 1.00 11.60 218 ASP A CA 1
ATOM 1658 C C . ASP A 1 211 ? 41.510 23.563 3.822 1.00 12.89 218 ASP A C 1
ATOM 1659 O O . ASP A 1 211 ? 42.364 22.957 3.167 1.00 12.07 218 ASP A O 1
ATOM 1664 N N . ASP A 1 212 ? 41.472 24.891 3.858 1.00 16.86 219 ASP A N 1
ATOM 1665 C CA . ASP A 1 212 ? 42.301 25.667 2.953 1.00 18.01 219 ASP A CA 1
ATOM 1666 C C . ASP A 1 212 ? 43.754 25.641 3.407 1.00 21.65 219 ASP A C 1
ATOM 1667 O O . ASP A 1 212 ? 44.659 25.815 2.585 1.00 24.57 219 ASP A O 1
ATOM 1672 N N . ASP A 1 213 ? 44.003 25.473 4.709 1.00 19.46 220 ASP A N 1
ATOM 1673 C CA . ASP A 1 213 ? 45.385 25.503 5.179 1.00 23.57 220 ASP A CA 1
ATOM 1674 C C . ASP A 1 213 ? 46.178 24.359 4.593 1.00 15.95 220 ASP A C 1
ATOM 1675 O O . ASP A 1 213 ? 47.359 24.520 4.299 1.00 20.28 220 ASP A O 1
ATOM 1680 N N . THR A 1 214 ? 45.584 23.190 4.491 1.00 10.81 221 THR A N 1
ATOM 1681 C CA . THR A 1 214 ? 46.358 22.039 3.960 1.00 10.10 221 THR A CA 1
ATOM 1682 C C . THR A 1 214 ? 46.062 21.800 2.474 1.00 9.67 221 THR A C 1
ATOM 1683 O O . THR A 1 214 ? 46.732 20.930 1.915 1.00 9.52 221 THR A O 1
ATOM 1687 N N . ASN A 1 215 ? 45.073 22.543 1.905 1.00 9.36 222 ASN A N 1
ATOM 1688 C CA . ASN A 1 215 ? 44.563 22.280 0.556 1.00 9.30 222 ASN A CA 1
ATOM 1689 C C . ASN A 1 215 ? 43.958 20.876 0.467 1.00 9.22 222 ASN A C 1
ATOM 1690 O O . ASN A 1 215 ? 44.197 20.144 -0.510 1.00 11.03 222 ASN A O 1
ATOM 1695 N N . GLY A 1 216 ? 43.112 20.539 1.452 1.00 9.13 223 GLY A N 1
ATOM 1696 C CA . GLY A 1 216 ? 42.307 19.345 1.276 1.00 9.47 223 GLY A CA 1
ATOM 1697 C C . GLY A 1 216 ? 42.992 18.041 1.571 1.00 8.48 223 GLY A C 1
ATOM 1698 O O . GLY A 1 216 ? 42.777 17.065 0.828 1.00 9.36 223 GLY A O 1
ATOM 1699 N N . HIS A 1 217 ? 43.764 17.979 2.649 1.00 8.86 224 HIS A N 1
ATOM 1700 C CA . HIS A 1 217 ? 44.390 16.680 3.026 1.00 8.74 224 HIS A CA 1
ATOM 1701 C C . HIS A 1 217 ? 43.365 15.547 3.054 1.00 7.80 224 HIS A C 1
ATOM 1702 O O . HIS A 1 217 ? 42.328 15.682 3.686 1.00 8.51 224 HIS A O 1
ATOM 1709 N N . VAL A 1 218 ? 43.751 14.403 2.508 1.00 7.97 225 VAL A N 1
ATOM 1710 C CA . VAL A 1 218 ? 42.879 13.241 2.532 1.00 8.41 225 VAL A CA 1
ATOM 1711 C C . VAL A 1 218 ? 42.505 12.847 3.954 1.00 8.03 225 VAL A C 1
ATOM 1712 O O . VAL A 1 218 ? 41.423 12.287 4.157 1.00 8.38 225 VAL A O 1
ATOM 1716 N N . ASP A 1 219 ? 43.393 13.028 4.951 1.00 8.40 226 ASP A N 1
ATOM 1717 C CA . ASP A 1 219 ? 43.094 12.536 6.318 1.00 8.75 226 ASP A CA 1
ATOM 1718 C C . ASP A 1 219 ? 41.947 13.272 6.985 1.00 8.53 226 ASP A C 1
ATOM 1719 O O . ASP A 1 219 ? 41.588 12.901 8.079 1.00 9.58 226 ASP A O 1
ATOM 1724 N N . ASN A 1 220 ? 41.536 14.369 6.370 1.00 9.35 227 ASN A N 1
ATOM 1725 C CA A ASN A 1 220 ? 40.276 14.988 6.848 0.49 11.98 227 ASN A CA 1
ATOM 1726 C CA B ASN A 1 220 ? 40.281 15.017 6.863 0.51 10.33 227 ASN A CA 1
ATOM 1727 C C . ASN A 1 220 ? 38.977 14.661 6.023 1.00 11.60 227 ASN A C 1
ATOM 1728 O O . ASN A 1 220 ? 37.811 15.077 6.295 1.00 14.76 227 ASN A O 1
ATOM 1737 N N . MET A 1 221 ? 39.212 13.839 5.002 1.00 9.88 228 MET A N 1
ATOM 1738 C CA . MET A 1 221 ? 38.152 13.536 4.054 1.00 10.33 228 MET A CA 1
ATOM 1739 C C . MET A 1 221 ? 37.782 12.061 4.105 1.00 10.45 228 MET A C 1
ATOM 1740 O O . MET A 1 221 ? 36.601 11.729 4.131 1.00 13.19 228 MET A O 1
ATOM 1745 N N . CYS A 1 222 ? 38.734 11.151 4.095 1.00 9.35 229 CYS A N 1
ATOM 1746 C CA A CYS A 1 222 ? 38.412 9.742 4.089 0.35 11.66 229 CYS A CA 1
ATOM 1747 C CA B CYS A 1 222 ? 38.462 9.739 3.938 0.65 9.47 229 CYS A CA 1
ATOM 1748 C C . CYS A 1 222 ? 39.635 8.946 4.497 1.00 11.25 229 CYS A C 1
ATOM 1749 O O . CYS A 1 222 ? 40.789 9.368 4.328 1.00 13.70 229 CYS A O 1
ATOM 1754 N N . CYS A 1 223 ? 39.371 7.779 5.080 1.00 9.73 230 CYS A N 1
ATOM 1755 C CA . CYS A 1 223 ? 40.475 6.912 5.503 1.00 10.27 230 CYS A CA 1
ATOM 1756 C C . CYS A 1 223 ? 40.040 5.458 5.338 1.00 9.77 230 CYS A C 1
ATOM 1757 O O . CYS A 1 223 ? 38.840 5.152 5.268 1.00 11.72 230 CYS A O 1
ATOM 1760 N N . PHE A 1 224 ? 41.007 4.559 5.295 1.00 10.26 231 PHE A N 1
ATOM 1761 C CA . PHE A 1 224 ? 40.701 3.128 5.324 1.00 10.39 231 PHE A CA 1
ATOM 1762 C C . PHE A 1 224 ? 40.255 2.665 6.701 1.00 10.57 231 PHE A C 1
ATOM 1763 O O . PHE A 1 224 ? 40.811 3.076 7.732 1.00 12.22 231 PHE A O 1
ATOM 1771 N N . VAL A 1 225 ? 39.307 1.727 6.683 1.00 11.92 232 VAL A N 1
ATOM 1772 C CA . VAL A 1 225 ? 38.918 0.954 7.862 1.00 12.27 232 VAL A CA 1
ATOM 1773 C C . VAL A 1 225 ? 39.669 -0.366 7.894 1.00 11.58 232 VAL A C 1
ATOM 1774 O O . VAL A 1 225 ? 40.135 -0.813 8.929 1.00 14.54 232 VAL A O 1
ATOM 1778 N N . ARG A 1 226 ? 39.742 -0.962 6.723 1.00 12.34 233 ARG A N 1
ATOM 1779 C CA A ARG A 1 226 ? 40.366 -2.249 6.450 0.60 12.46 233 ARG A CA 1
ATOM 1780 C CA B ARG A 1 226 ? 40.384 -2.238 6.451 0.40 13.58 233 ARG A CA 1
ATOM 1781 C C . ARG A 1 226 ? 40.587 -2.283 4.947 1.00 12.76 233 ARG A C 1
ATOM 1782 O O . ARG A 1 226 ? 40.064 -1.426 4.222 1.00 14.03 233 ARG A O 1
ATOM 1797 N N . PRO A 1 227 ? 41.357 -3.229 4.428 1.00 13.31 234 PRO A N 1
ATOM 1798 C CA . PRO A 1 227 ? 41.435 -3.276 2.959 1.00 14.87 234 PRO A CA 1
ATOM 1799 C C . PRO A 1 227 ? 40.037 -3.439 2.357 1.00 14.83 234 PRO A C 1
ATOM 1800 O O . PRO A 1 227 ? 39.235 -4.265 2.812 1.00 15.64 234 PRO A O 1
ATOM 1804 N N . GLY A 1 228 ? 39.725 -2.600 1.374 1.00 13.90 235 GLY A N 1
ATOM 1805 C CA . GLY A 1 228 ? 38.430 -2.643 0.716 1.00 14.67 235 GLY A CA 1
ATOM 1806 C C . GLY A 1 228 ? 37.321 -1.833 1.372 1.00 13.87 235 GLY A C 1
ATOM 1807 O O . GLY A 1 228 ? 36.176 -1.924 0.925 1.00 15.35 235 GLY A O 1
ATOM 1808 N N . ALA A 1 229 ? 37.587 -1.074 2.444 1.00 13.52 236 ALA A N 1
ATOM 1809 C CA . ALA A 1 229 ? 36.529 -0.329 3.098 1.00 12.34 236 ALA A CA 1
ATOM 1810 C C . ALA A 1 229 ? 37.063 0.993 3.611 1.00 11.96 236 ALA A C 1
ATOM 1811 O O . ALA A 1 229 ? 38.163 1.035 4.183 1.00 12.03 236 ALA A O 1
ATOM 1813 N N . VAL A 1 230 ? 36.302 2.079 3.408 1.00 11.61 237 VAL A N 1
ATOM 1814 C CA . VAL A 1 230 ? 36.708 3.423 3.833 1.00 10.82 237 VAL A CA 1
ATOM 1815 C C . VAL A 1 230 ? 35.576 4.070 4.636 1.00 11.00 237 VAL A C 1
ATOM 1816 O O . VAL A 1 230 ? 34.377 3.813 4.421 1.00 12.16 237 VAL A O 1
ATOM 1820 N N . LEU A 1 231 ? 35.969 4.988 5.514 1.00 10.80 238 LEU A N 1
ATOM 1821 C CA . LEU A 1 231 ? 35.085 5.981 6.124 1.00 10.71 238 LEU A CA 1
ATOM 1822 C C . LEU A 1 231 ? 35.215 7.278 5.323 1.00 10.27 238 LEU A C 1
ATOM 1823 O O . LEU A 1 231 ? 36.335 7.687 4.977 1.00 11.05 238 LEU A O 1
ATOM 1828 N N . LEU A 1 232 ? 34.074 7.936 5.049 1.00 10.04 239 LEU A N 1
ATOM 1829 C CA . LEU A 1 232 ? 34.040 9.119 4.224 1.00 10.22 239 LEU A CA 1
ATOM 1830 C C . LEU A 1 232 ? 33.317 10.212 4.992 1.00 10.47 239 LEU A C 1
ATOM 1831 O O . LEU A 1 232 ? 32.162 10.049 5.409 1.00 11.36 239 LEU A O 1
ATOM 1836 N N . SER A 1 233 ? 33.969 11.375 5.107 1.00 10.47 240 SER A N 1
ATOM 1837 C CA . SER A 1 233 ? 33.300 12.546 5.681 1.00 10.96 240 SER A CA 1
ATOM 1838 C C . SER A 1 233 ? 32.031 12.819 4.888 1.00 10.16 240 SER A C 1
ATOM 1839 O O . SER A 1 233 ? 32.102 12.876 3.653 1.00 11.22 240 SER A O 1
ATOM 1842 N N . TRP A 1 234 ? 30.921 13.093 5.588 1.00 10.43 241 TRP A N 1
ATOM 1843 C CA . TRP A 1 234 ? 29.627 13.131 4.912 1.00 10.96 241 TRP A CA 1
ATOM 1844 C C . TRP A 1 234 ? 28.766 14.224 5.523 1.00 11.56 241 TRP A C 1
ATOM 1845 O O . TRP A 1 234 ? 28.860 14.505 6.723 1.00 12.47 241 TRP A O 1
ATOM 1856 N N . THR A 1 235 ? 27.882 14.831 4.694 1.00 12.41 242 THR A N 1
ATOM 1857 C CA . THR A 1 235 ? 26.743 15.574 5.243 1.00 12.74 242 THR A CA 1
ATOM 1858 C C . THR A 1 235 ? 25.492 15.203 4.465 1.00 12.71 242 THR A C 1
ATOM 1859 O O . THR A 1 235 ? 25.537 15.022 3.240 1.00 14.59 242 THR A O 1
ATOM 1863 N N . ASP A 1 236 ? 24.377 15.108 5.191 1.00 13.80 243 ASP A N 1
ATOM 1864 C CA . ASP A 1 236 ? 23.093 14.946 4.526 1.00 15.76 243 ASP A CA 1
ATOM 1865 C C . ASP A 1 236 ? 22.548 16.262 3.988 1.00 16.93 243 ASP A C 1
ATOM 1866 O O . ASP A 1 236 ? 21.508 16.250 3.302 1.00 18.93 243 ASP A O 1
ATOM 1871 N N . ASP A 1 237 ? 23.136 17.402 4.314 1.00 15.72 244 ASP A N 1
ATOM 1872 C CA . ASP A 1 237 ? 22.649 18.717 3.906 1.00 15.16 244 ASP A CA 1
ATOM 1873 C C . ASP A 1 237 ? 23.161 19.048 2.518 1.00 14.93 244 ASP A C 1
ATOM 1874 O O . ASP A 1 237 ? 24.305 19.493 2.347 1.00 14.84 244 ASP A O 1
ATOM 1879 N N . LYS A 1 238 ? 22.275 18.908 1.517 1.00 15.92 245 LYS A N 1
ATOM 1880 C CA . LYS A 1 238 ? 22.645 19.171 0.138 1.00 16.46 245 LYS A CA 1
ATOM 1881 C C . LYS A 1 238 ? 22.899 20.643 -0.128 1.00 17.23 245 LYS A C 1
ATOM 1882 O O . LYS A 1 238 ? 23.466 20.959 -1.191 1.00 19.69 245 LYS A O 1
ATOM 1888 N N . THR A 1 239 ? 22.507 21.551 0.782 1.00 16.99 246 THR A N 1
ATOM 1889 C CA . THR A 1 239 ? 22.822 22.967 0.599 1.00 17.62 246 THR A CA 1
ATOM 1890 C C . THR A 1 239 ? 24.208 23.358 1.094 1.00 15.89 246 THR A C 1
ATOM 1891 O O . THR A 1 239 ? 24.631 24.496 0.880 1.00 19.08 246 THR A O 1
ATOM 1895 N N . ASP A 1 240 ? 24.909 22.458 1.791 1.00 15.35 247 ASP A N 1
ATOM 1896 C CA . ASP A 1 240 ? 26.211 22.798 2.327 1.00 13.88 247 ASP A CA 1
ATOM 1897 C C . ASP A 1 240 ? 27.273 22.464 1.291 1.00 12.80 247 ASP A C 1
ATOM 1898 O O . ASP A 1 240 ? 27.152 21.453 0.599 1.00 13.38 247 ASP A O 1
ATOM 1903 N N . PRO A 1 241 ? 28.334 23.268 1.179 1.00 12.31 248 PRO A N 1
ATOM 1904 C CA . PRO A 1 241 ? 29.358 22.996 0.158 1.00 11.83 248 PRO A CA 1
ATOM 1905 C C . PRO A 1 241 ? 30.091 21.681 0.373 1.00 12.41 248 PRO A C 1
ATOM 1906 O O . PRO A 1 241 ? 30.750 21.207 -0.567 1.00 13.55 248 PRO A O 1
ATOM 1910 N N . GLN A 1 242 ? 30.034 21.057 1.558 1.00 12.08 249 GLN A N 1
ATOM 1911 C CA . GLN A 1 242 ? 30.676 19.741 1.689 1.00 10.88 249 GLN A CA 1
ATOM 1912 C C . GLN A 1 242 ? 29.973 18.696 0.846 1.00 10.64 249 GLN A C 1
ATOM 1913 O O . GLN A 1 242 ? 30.604 17.726 0.413 1.00 11.58 249 GLN A O 1
ATOM 1919 N N . TYR A 1 243 ? 28.671 18.864 0.588 1.00 11.99 250 TYR A N 1
ATOM 1920 C CA . TYR A 1 243 ? 27.892 17.788 -0.012 1.00 12.38 250 TYR A CA 1
ATOM 1921 C C . TYR A 1 243 ? 28.490 17.383 -1.366 1.00 12.12 250 TYR A C 1
ATOM 1922 O O . TYR A 1 243 ? 28.690 16.190 -1.645 1.00 12.88 250 TYR A O 1
ATOM 1931 N N A GLU A 1 244 ? 28.739 18.362 -2.235 0.48 13.42 251 GLU A N 1
ATOM 1932 N N B GLU A 1 244 ? 28.755 18.353 -2.241 0.52 12.63 251 GLU A N 1
ATOM 1933 C CA A GLU A 1 244 ? 29.234 18.044 -3.571 0.48 14.51 251 GLU A CA 1
ATOM 1934 C CA B GLU A 1 244 ? 29.214 17.976 -3.576 0.52 12.43 251 GLU A CA 1
ATOM 1935 C C A GLU A 1 244 ? 30.547 17.266 -3.499 0.48 14.61 251 GLU A C 1
ATOM 1936 C C B GLU A 1 244 ? 30.576 17.277 -3.527 0.52 12.08 251 GLU A C 1
ATOM 1937 O O A GLU A 1 244 ? 30.775 16.347 -4.295 0.48 18.03 251 GLU A O 1
ATOM 1938 O O B GLU A 1 244 ? 30.883 16.445 -4.396 0.52 11.37 251 GLU A O 1
ATOM 1949 N N . ARG A 1 245 ? 31.423 17.626 -2.554 1.00 12.24 252 ARG A N 1
ATOM 1950 C CA . ARG A 1 245 ? 32.741 16.938 -2.426 1.00 11.83 252 ARG A CA 1
ATOM 1951 C C . ARG A 1 245 ? 32.533 15.493 -1.951 1.00 11.31 252 ARG A C 1
ATOM 1952 O O . ARG A 1 245 ? 33.122 14.591 -2.507 1.00 13.25 252 ARG A O 1
ATOM 1960 N N . SER A 1 246 ? 31.693 15.309 -0.951 1.00 11.25 253 SER A N 1
ATOM 1961 C CA . SER A 1 246 ? 31.468 13.965 -0.431 1.00 12.35 253 SER A CA 1
ATOM 1962 C C . SER A 1 246 ? 30.780 13.091 -1.455 1.00 12.17 253 SER A C 1
ATOM 1963 O O . SER A 1 246 ? 31.096 11.915 -1.595 1.00 11.73 253 SER A O 1
ATOM 1966 N N . GLU A 1 247 ? 29.815 13.655 -2.173 1.00 12.60 254 GLU A N 1
ATOM 1967 C CA . GLU A 1 247 ? 29.113 12.890 -3.188 1.00 13.47 254 GLU A CA 1
ATOM 1968 C C . GLU A 1 247 ? 30.059 12.494 -4.313 1.00 13.75 254 GLU A C 1
ATOM 1969 O O . GLU A 1 247 ? 30.010 11.366 -4.822 1.00 13.11 254 GLU A O 1
ATOM 1975 N N . GLU A 1 248 ? 30.937 13.404 -4.703 1.00 12.07 255 GLU A N 1
ATOM 1976 C CA . GLU A 1 248 ? 31.910 13.081 -5.753 1.00 12.46 255 GLU A CA 1
ATOM 1977 C C . GLU A 1 248 ? 32.841 11.963 -5.310 1.00 12.61 255 GLU A C 1
ATOM 1978 O O . GLU A 1 248 ? 33.144 11.040 -6.077 1.00 13.06 255 GLU A O 1
ATOM 1984 N N . ALA A 1 249 ? 33.274 11.984 -4.049 1.00 12.17 256 ALA A N 1
ATOM 1985 C CA . ALA A 1 249 ? 34.139 10.916 -3.541 1.00 12.08 256 ALA A CA 1
ATOM 1986 C C . ALA A 1 249 ? 33.376 9.600 -3.454 1.00 11.97 256 ALA A C 1
ATOM 1987 O O . ALA A 1 249 ? 33.914 8.532 -3.800 1.00 13.04 256 ALA A O 1
ATOM 1989 N N . TYR A 1 250 ? 32.119 9.654 -2.981 1.00 12.24 257 TYR A N 1
ATOM 1990 C CA . TYR A 1 250 ? 31.301 8.453 -2.901 1.00 13.46 257 TYR A CA 1
ATOM 1991 C C . TYR A 1 250 ? 31.153 7.827 -4.281 1.00 13.27 257 TYR A C 1
ATOM 1992 O O . TYR A 1 250 ? 31.321 6.604 -4.461 1.00 14.76 257 TYR A O 1
ATOM 2001 N N . SER A 1 251 ? 30.884 8.643 -5.289 1.00 14.38 258 SER A N 1
ATOM 2002 C CA A SER A 1 251 ? 30.730 8.127 -6.644 0.54 15.26 258 SER A CA 1
ATOM 2003 C CA B SER A 1 251 ? 30.733 8.139 -6.647 0.46 15.22 258 SER A CA 1
ATOM 2004 C C . SER A 1 251 ? 32.027 7.522 -7.160 1.00 15.09 258 SER A C 1
ATOM 2005 O O . SER A 1 251 ? 32.009 6.484 -7.838 1.00 16.02 258 SER A O 1
ATOM 2010 N N . LEU A 1 252 ? 33.159 8.146 -6.867 1.00 14.61 259 LEU A N 1
ATOM 2011 C CA A LEU A 1 252 ? 34.438 7.582 -7.294 0.25 14.37 259 LEU A CA 1
ATOM 2012 C CA B LEU A 1 252 ? 34.441 7.576 -7.299 0.75 14.29 259 LEU A CA 1
ATOM 2013 C C . LEU A 1 252 ? 34.681 6.219 -6.652 1.00 13.85 259 LEU A C 1
ATOM 2014 O O . LEU A 1 252 ? 34.960 5.227 -7.348 1.00 14.17 259 LEU A O 1
ATOM 2023 N N . PHE A 1 253 ? 34.534 6.140 -5.330 1.00 14.39 260 PHE A N 1
ATOM 2024 C CA . PHE A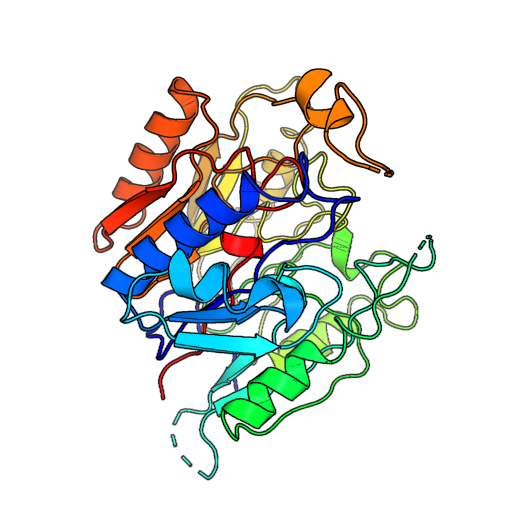 1 253 ? 34.734 4.857 -4.662 1.00 15.18 260 PHE A CA 1
ATOM 2025 C C . PHE A 1 253 ? 33.817 3.780 -5.212 1.00 15.78 260 PHE A C 1
ATOM 2026 O O . PHE A 1 253 ? 34.199 2.604 -5.238 1.00 18.56 260 PHE A O 1
ATOM 2034 N N . SER A 1 254 ? 32.600 4.138 -5.592 1.00 15.31 261 SER A N 1
ATOM 2035 C CA A SER A 1 254 ? 31.644 3.160 -6.111 0.73 17.80 261 SER A CA 1
ATOM 2036 C CA B SER A 1 254 ? 31.633 3.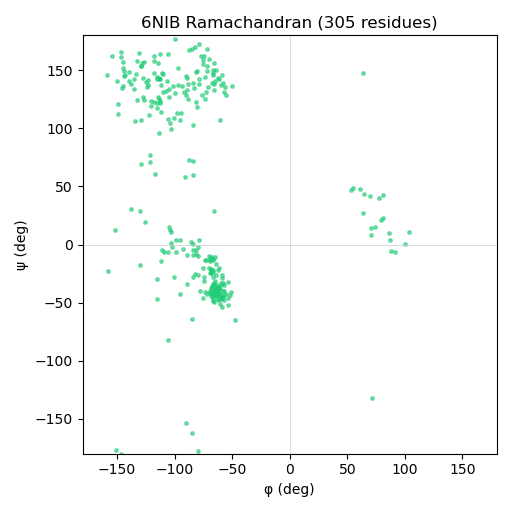178 -6.117 0.27 17.23 261 SER A CA 1
ATOM 2037 C C . SER A 1 254 ? 31.931 2.763 -7.549 1.00 17.51 261 SER A C 1
ATOM 2038 O O . SER A 1 254 ? 31.238 1.882 -8.088 1.00 20.42 261 SER A O 1
ATOM 2043 N N . SER A 1 255 ? 32.933 3.367 -8.191 1.00 16.08 262 SER A N 1
ATOM 2044 C CA A SER A 1 255 ? 33.205 3.152 -9.602 0.33 16.14 262 SER A CA 1
ATOM 2045 C CA B SER A 1 255 ? 33.199 3.139 -9.605 0.67 16.70 262 SER A CA 1
ATOM 2046 C C . SER A 1 255 ? 34.552 2.502 -9.874 1.00 15.50 262 SER A C 1
ATOM 2047 O O . SER A 1 255 ? 34.842 2.203 -11.040 1.00 17.39 262 SER A O 1
ATOM 2052 N N . VAL A 1 256 ? 35.388 2.284 -8.841 1.00 14.38 263 VAL A N 1
ATOM 2053 C CA . VAL A 1 256 ? 36.739 1.772 -9.025 1.00 13.65 263 VAL A CA 1
ATOM 2054 C C . VAL A 1 256 ? 36.979 0.606 -8.082 1.00 14.12 263 VAL A C 1
ATOM 2055 O O . VAL A 1 256 ? 36.225 0.377 -7.138 1.00 14.56 263 VAL A O 1
ATOM 2059 N N . THR A 1 257 ? 38.031 -0.146 -8.366 1.00 12.53 264 THR A N 1
ATOM 2060 C CA . THR A 1 257 ? 38.496 -1.181 -7.460 1.00 13.07 264 THR A CA 1
ATOM 2061 C C . THR A 1 257 ? 39.857 -0.798 -6.883 1.00 12.50 264 THR A C 1
ATOM 2062 O O . THR A 1 257 ? 40.540 0.117 -7.342 1.00 13.55 264 THR A O 1
ATOM 2066 N N . ASP A 1 258 ? 40.217 -1.486 -5.812 1.00 11.61 265 ASP A N 1
ATOM 2067 C CA . ASP A 1 258 ? 41.525 -1.291 -5.198 1.00 11.07 265 ASP A CA 1
ATOM 2068 C C . ASP A 1 258 ? 42.628 -2.042 -5.950 1.00 11.80 265 ASP A C 1
ATOM 2069 O O . ASP A 1 258 ? 42.387 -2.657 -6.991 1.00 12.92 265 ASP A O 1
ATOM 2074 N N . ALA A 1 259 ? 43.865 -1.963 -5.418 1.00 11.90 266 ALA A N 1
ATOM 2075 C CA . ALA A 1 259 ? 45.007 -2.551 -6.109 1.00 12.11 266 ALA A CA 1
ATOM 2076 C C . ALA A 1 259 ? 44.867 -4.061 -6.260 1.00 11.73 266 ALA A C 1
ATOM 2077 O O . ALA A 1 259 ? 45.561 -4.637 -7.105 1.00 14.00 266 ALA A O 1
ATOM 2079 N N . ASN A 1 260 ? 44.041 -4.722 -5.427 1.00 11.56 267 ASN A N 1
ATOM 2080 C CA . ASN A 1 260 ? 43.876 -6.168 -5.470 1.00 12.34 267 ASN A CA 1
ATOM 2081 C C . ASN A 1 260 ? 42.546 -6.552 -6.130 1.00 12.40 267 ASN A C 1
ATOM 2082 O O . ASN A 1 260 ? 42.194 -7.740 -6.137 1.00 13.23 267 ASN A O 1
ATOM 2087 N N . GLY A 1 261 ? 41.858 -5.608 -6.779 1.00 11.55 268 GLY A N 1
ATOM 2088 C CA . GLY A 1 261 ? 40.641 -5.917 -7.471 1.00 12.93 268 GLY A CA 1
ATOM 2089 C C . GLY A 1 261 ? 39.419 -6.048 -6.590 1.00 12.01 268 GLY A C 1
ATOM 2090 O O . GLY A 1 261 ? 38.428 -6.646 -7.043 1.00 12.48 268 GLY A O 1
ATOM 2091 N N . ARG A 1 262 ? 39.426 -5.482 -5.379 1.00 12.13 269 ARG A N 1
ATOM 2092 C CA . ARG A 1 262 ? 38.244 -5.455 -4.537 1.00 11.97 269 ARG A CA 1
ATOM 2093 C C . ARG A 1 262 ? 37.413 -4.208 -4.788 1.00 12.44 269 ARG A C 1
ATOM 2094 O O . ARG A 1 262 ? 37.954 -3.113 -5.015 1.00 13.81 269 ARG A O 1
ATOM 2102 N N . LYS A 1 263 ? 36.095 -4.348 -4.693 1.00 13.80 270 LYS A N 1
ATOM 2103 C CA . LYS A 1 263 ? 35.229 -3.174 -4.663 1.00 14.41 270 LYS A CA 1
ATOM 2104 C C . LYS A 1 263 ? 35.329 -2.529 -3.291 1.00 15.66 270 LYS A C 1
ATOM 2105 O O . LYS A 1 263 ? 35.729 -3.158 -2.309 1.00 19.10 270 LYS A O 1
ATOM 2111 N N . PHE A 1 264 ? 34.970 -1.263 -3.220 1.00 14.47 271 PHE A N 1
ATOM 2112 C CA . PHE A 1 264 ? 35.009 -0.538 -1.951 1.00 14.79 271 PHE A CA 1
ATOM 2113 C C . PHE A 1 264 ? 33.670 -0.574 -1.240 1.00 15.45 271 PHE A C 1
ATOM 2114 O O . PHE A 1 264 ? 32.614 -0.369 -1.849 1.00 19.68 271 PHE A O 1
ATOM 2122 N N . GLU A 1 265 ? 33.706 -0.803 0.060 1.00 14.45 272 GLU A N 1
ATOM 2123 C CA . GLU A 1 265 ? 32.605 -0.448 0.939 1.00 14.95 272 GLU A CA 1
ATOM 2124 C C . GLU A 1 265 ? 32.848 0.959 1.476 1.00 13.08 272 GLU A C 1
ATOM 2125 O O . GLU A 1 265 ? 33.938 1.239 1.980 1.00 14.63 272 GLU A O 1
ATOM 2131 N N . VAL A 1 266 ? 31.841 1.828 1.414 1.00 13.54 273 VAL A N 1
ATOM 2132 C CA . VAL A 1 266 ? 31.957 3.192 1.912 1.00 13.92 273 VAL A CA 1
ATOM 2133 C C . VAL A 1 266 ? 31.023 3.345 3.101 1.00 13.65 273 VAL A C 1
ATOM 2134 O O . VAL A 1 266 ? 29.821 3.066 2.998 1.00 16.26 273 VAL A O 1
ATOM 2138 N N . ILE A 1 267 ? 31.556 3.807 4.220 1.00 12.65 274 ILE A N 1
ATOM 2139 C CA . ILE A 1 267 ? 30.778 4.080 5.428 1.00 12.18 274 ILE A CA 1
ATOM 2140 C C . ILE A 1 267 ? 30.790 5.580 5.659 1.00 12.66 274 ILE A C 1
ATOM 2141 O O . ILE A 1 267 ? 31.882 6.175 5.761 1.00 12.56 274 ILE A O 1
ATOM 2146 N N . LYS A 1 268 ? 29.607 6.192 5.735 1.00 13.00 275 LYS A N 1
ATOM 2147 C CA . LYS A 1 268 ? 29.509 7.635 5.905 1.00 13.16 275 LYS A CA 1
ATOM 2148 C C . LYS A 1 268 ? 29.752 8.021 7.364 1.00 12.20 275 LYS A C 1
ATOM 2149 O O . LYS A 1 268 ? 29.232 7.385 8.286 1.00 13.83 275 LYS A O 1
ATOM 2155 N N . LEU A 1 269 ? 30.499 9.094 7.595 1.00 11.83 276 LEU A N 1
ATOM 2156 C CA . LEU A 1 269 ? 30.775 9.566 8.947 1.00 11.59 276 LEU A CA 1
ATOM 2157 C C . LEU A 1 269 ? 30.419 11.065 8.930 1.00 10.95 276 LEU A C 1
ATOM 2158 O O . LEU A 1 269 ? 31.121 11.883 8.303 1.00 11.26 276 LEU A O 1
ATOM 2163 N N . HIS A 1 270 ? 29.302 11.434 9.567 1.00 11.69 277 HIS A N 1
ATOM 2164 C CA . HIS A 1 270 ? 28.699 12.745 9.365 1.00 11.93 277 HIS A CA 1
ATOM 2165 C C . HIS A 1 270 ? 29.483 13.828 10.110 1.00 10.97 277 HIS A C 1
ATOM 2166 O O . HIS A 1 270 ? 29.735 13.714 11.321 1.00 12.04 277 HIS A O 1
ATOM 2173 N N . VAL A 1 271 ? 29.839 14.893 9.394 1.00 11.31 278 VAL A N 1
ATOM 2174 C CA . VAL A 1 271 ? 30.566 16.034 9.957 1.00 11.67 278 VAL A CA 1
ATOM 2175 C C . VAL A 1 271 ? 29.723 16.745 11.019 1.00 11.68 278 VAL A C 1
ATOM 2176 O O . VAL A 1 271 ? 28.468 16.741 10.947 1.00 12.16 278 VAL A O 1
ATOM 2180 N N . PRO A 1 272 ? 30.354 17.369 12.017 1.00 12.41 279 PRO A N 1
ATOM 2181 C CA . PRO A 1 272 ? 29.595 18.155 13.003 1.00 12.26 279 PRO A CA 1
ATOM 2182 C C . PRO A 1 272 ? 29.222 19.514 12.413 1.00 14.08 279 PRO A C 1
ATOM 2183 O O . PRO A 1 272 ? 29.681 19.931 11.345 1.00 15.30 279 PRO A O 1
ATOM 2187 N N . GLY A 1 273 ? 28.396 20.243 13.157 1.00 13.68 280 GLY A N 1
ATOM 2188 C CA . GLY A 1 273 ? 28.205 21.638 12.872 1.00 14.97 280 GLY A CA 1
ATOM 2189 C C . GLY A 1 273 ? 27.404 21.866 11.608 1.00 14.68 280 GLY A C 1
ATOM 2190 O O . GLY A 1 273 ? 26.335 21.288 11.428 1.00 16.75 280 GLY A O 1
ATOM 2191 N N . PRO A 1 274 ? 27.880 22.750 10.708 1.00 15.01 281 PRO A N 1
ATOM 2192 C CA A PRO A 1 274 ? 29.227 23.355 10.718 0.62 15.14 281 PRO A CA 1
ATOM 2193 C CA B PRO A 1 274 ? 29.201 23.404 10.689 0.38 15.57 281 PRO A CA 1
ATOM 2194 C C . PRO A 1 274 ? 29.548 24.185 11.956 1.00 13.81 281 PRO A C 1
ATOM 2195 O O . PRO A 1 274 ? 28.643 24.740 12.625 1.00 15.65 281 PRO A O 1
ATOM 2202 N N . LEU A 1 275 ? 30.841 24.229 12.267 1.00 13.90 282 LEU A N 1
ATOM 2203 C CA . LEU A 1 275 ? 31.375 24.902 13.444 1.00 13.95 282 LEU A CA 1
ATOM 2204 C C . LEU A 1 275 ? 32.158 26.128 12.979 1.00 14.23 282 LEU A C 1
ATOM 2205 O O . LEU A 1 275 ? 32.751 26.121 11.894 1.00 13.22 282 LEU A O 1
ATOM 2210 N N . TYR A 1 276 ? 32.138 27.192 13.804 1.00 14.00 283 TYR A N 1
ATOM 2211 C CA . TYR A 1 276 ? 32.728 28.477 13.425 1.00 13.77 283 TYR A CA 1
ATOM 2212 C C . TYR A 1 276 ? 33.471 29.041 14.619 1.00 13.06 283 TYR A C 1
ATOM 2213 O O . TYR A 1 276 ? 32.967 28.994 15.741 1.00 15.09 283 TYR A O 1
ATOM 2222 N N . MET A 1 277 ? 34.657 29.595 14.370 1.00 14.21 284 MET A N 1
ATOM 2223 C CA A MET A 1 277 ? 35.435 30.204 15.439 0.70 13.26 284 MET A CA 1
ATOM 2224 C CA B MET A 1 277 ? 35.449 30.238 15.407 0.30 14.85 284 MET A CA 1
ATOM 2225 C C . MET A 1 277 ? 34.653 31.352 16.064 1.00 14.96 284 MET A C 1
ATOM 2226 O O . MET A 1 277 ? 34.045 32.169 15.366 1.00 16.20 284 MET A O 1
ATOM 2235 N N . THR A 1 278 ? 34.680 31.437 17.391 1.00 14.97 285 THR A N 1
ATOM 2236 C CA . THR A 1 278 ? 33.972 32.535 18.034 1.00 15.92 285 THR A CA 1
ATOM 2237 C C . THR A 1 278 ? 34.881 33.765 18.134 1.00 16.49 285 THR A C 1
ATOM 2238 O O . THR A 1 278 ? 36.115 33.679 17.981 1.00 16.20 285 THR A O 1
ATOM 2242 N N . GLU A 1 279 ? 34.274 34.915 18.458 1.00 18.57 286 GLU A N 1
ATOM 2243 C CA . GLU A 1 279 ? 35.074 36.091 18.778 1.00 21.34 286 GLU A CA 1
ATOM 2244 C C . GLU A 1 279 ? 36.034 35.814 19.930 1.00 21.15 286 GLU A C 1
ATOM 2245 O O . GLU A 1 279 ? 37.206 36.202 19.860 1.00 20.60 286 GLU A O 1
ATOM 2251 N N . LYS A 1 280 ? 35.571 35.133 20.989 1.00 20.37 287 LYS A N 1
ATOM 2252 C CA . LYS A 1 280 ? 36.452 34.856 22.124 1.00 21.70 287 LYS A CA 1
ATOM 2253 C C . LYS A 1 280 ? 37.628 33.964 21.708 1.00 19.42 287 LYS A C 1
ATOM 2254 O O . LYS A 1 280 ? 38.779 34.198 22.108 1.00 20.20 287 LYS A O 1
ATOM 2260 N N . GLU A 1 281 ? 37.373 32.952 20.882 1.00 17.54 288 GLU A N 1
ATOM 2261 C CA . GLU A 1 281 ? 38.460 32.086 20.436 1.00 15.79 288 GLU A CA 1
ATOM 2262 C C . GLU A 1 281 ? 39.472 32.846 19.581 1.00 16.13 288 GLU A C 1
ATOM 2263 O O . GLU A 1 281 ? 40.686 32.668 19.739 1.00 20.75 288 GLU A O 1
ATOM 2269 N N . ALA A 1 282 ? 39.004 33.682 18.664 1.00 15.35 289 ALA A N 1
ATOM 2270 C CA . ALA A 1 282 ? 39.917 34.399 17.781 1.00 16.35 289 ALA A CA 1
ATOM 2271 C C . ALA A 1 282 ? 40.744 35.413 18.565 1.00 18.79 289 ALA A C 1
ATOM 2272 O O . ALA A 1 282 ? 41.934 35.625 18.268 1.00 19.94 289 ALA A O 1
ATOM 2274 N N . ALA A 1 283 ? 40.128 36.041 19.587 1.00 18.72 290 ALA A N 1
ATOM 2275 C CA . ALA A 1 283 ? 40.790 37.107 20.340 1.00 20.82 290 ALA A CA 1
ATOM 2276 C C . ALA A 1 283 ? 41.983 36.617 21.139 1.00 21.61 290 ALA A C 1
ATOM 2277 O O . ALA A 1 283 ? 42.871 37.413 21.497 1.00 24.50 290 ALA A O 1
ATOM 2279 N N . GLY A 1 284 ? 42.019 35.321 21.430 1.00 20.57 291 GLY A N 1
ATOM 2280 C CA . GLY A 1 284 ? 43.044 34.701 22.239 1.00 20.35 291 GLY A CA 1
ATOM 2281 C C . GLY A 1 284 ? 44.310 34.394 21.487 1.00 21.26 291 GLY A C 1
ATOM 2282 O O . GLY A 1 284 ? 45.308 34.024 22.126 1.00 22.46 291 GLY A O 1
ATOM 2283 N N . VAL A 1 285 ? 44.305 34.565 20.158 1.00 21.12 292 VAL A N 1
ATOM 2284 C CA . VAL A 1 285 ? 45.459 34.232 19.328 1.00 22.85 292 VAL A CA 1
ATOM 2285 C C . VAL A 1 285 ? 46.207 35.533 19.040 1.00 30.88 292 VAL A C 1
ATOM 2286 O O . VAL A 1 285 ? 45.586 36.543 18.677 1.00 32.83 292 VAL A O 1
ATOM 2290 N N . PHE A 1 286 ? 47.522 35.532 19.256 1.00 34.08 293 PHE A N 1
ATOM 2291 C CA . PHE A 1 286 ? 48.344 36.744 19.168 1.00 45.63 293 PHE A CA 1
ATOM 2292 C C . PHE A 1 286 ? 48.650 37.099 17.725 1.00 48.45 293 PHE A C 1
ATOM 2293 O O . PHE A 1 286 ? 48.873 36.200 16.925 1.00 44.97 293 PHE A O 1
ATOM 2301 N N . PRO A 1 293 ? 46.788 34.449 10.575 1.00 74.32 300 PRO A N 1
ATOM 2302 C CA . PRO A 1 293 ? 45.814 35.063 11.492 1.00 70.21 300 PRO A CA 1
ATOM 2303 C C . PRO A 1 293 ? 44.526 34.250 11.576 1.00 60.31 300 PRO A C 1
ATOM 2304 O O . PRO A 1 293 ? 44.119 33.615 10.600 1.00 59.75 300 PRO A O 1
ATOM 2308 N N . ARG A 1 294 ? 43.905 34.259 12.750 1.00 47.46 301 ARG A N 1
ATOM 2309 C CA . ARG A 1 294 ? 42.743 33.427 13.050 1.00 36.57 301 ARG A CA 1
ATOM 2310 C C . ARG A 1 294 ? 41.550 34.361 13.294 1.00 29.07 301 ARG A C 1
ATOM 2311 O O . ARG A 1 294 ? 41.594 35.210 14.187 1.00 32.73 301 ARG A O 1
ATOM 2319 N N . LEU A 1 295 ? 40.508 34.269 12.445 1.00 22.80 302 LEU A N 1
ATOM 2320 C CA . LEU A 1 295 ? 39.515 35.351 12.408 1.00 18.97 302 LEU A CA 1
ATOM 2321 C C . LEU A 1 295 ? 38.166 34.919 12.981 1.00 17.35 302 LEU A C 1
ATOM 2322 O O . LEU A 1 295 ? 37.746 33.762 12.820 1.00 17.95 302 LEU A O 1
ATOM 2327 N N . PRO A 1 296 ? 37.435 35.835 13.618 1.00 18.37 303 PRO A N 1
ATOM 2328 C CA . PRO A 1 296 ? 36.106 35.468 14.145 1.00 17.53 303 PRO A CA 1
ATOM 2329 C C . PRO A 1 296 ? 35.211 35.002 13.013 1.00 17.12 303 PRO A C 1
ATOM 2330 O O . PRO A 1 296 ? 35.201 35.607 11.945 1.00 16.75 303 PRO A O 1
ATOM 2334 N N . GLY A 1 297 ? 34.464 33.917 13.249 1.00 14.62 304 GLY A N 1
ATOM 2335 C CA . GLY A 1 297 ? 33.524 33.364 12.311 1.00 15.50 304 GLY A CA 1
ATOM 2336 C C . GLY A 1 297 ? 34.099 32.365 11.330 1.00 13.32 304 GLY A C 1
ATOM 2337 O O . GLY A 1 297 ? 33.332 31.796 10.547 1.00 13.90 304 GLY A O 1
ATOM 2338 N N . THR A 1 298 ? 35.417 32.149 11.321 1.00 12.45 305 THR A N 1
ATOM 2339 C CA . THR A 1 298 ? 36.027 31.200 10.386 1.00 12.59 305 THR A CA 1
ATOM 2340 C C . THR A 1 298 ? 35.392 29.824 10.514 1.00 11.98 305 THR A C 1
ATOM 2341 O O . THR A 1 298 ? 35.314 29.276 11.621 1.00 12.71 305 THR A O 1
ATOM 2345 N N . ARG A 1 299 ? 34.963 29.250 9.393 1.00 12.09 306 ARG A N 1
ATOM 2346 C CA . ARG A 1 299 ? 34.479 27.894 9.421 1.00 12.12 306 ARG A CA 1
ATOM 2347 C C . ARG A 1 299 ? 35.616 26.943 9.770 1.00 11.85 306 ARG A C 1
ATOM 2348 O O . ARG A 1 299 ? 36.722 27.001 9.191 1.00 12.96 306 ARG A O 1
ATOM 2356 N N . LEU A 1 300 ? 35.347 26.039 10.700 1.00 12.23 307 LEU A N 1
ATOM 2357 C CA . LEU A 1 300 ? 36.359 25.089 11.156 1.00 12.26 307 LEU A CA 1
ATOM 2358 C C . LEU A 1 300 ? 36.324 23.851 10.266 1.00 12.66 307 LEU A C 1
ATOM 2359 O O . LEU A 1 300 ? 35.249 23.328 9.912 1.00 15.23 307 LEU A O 1
ATOM 2364 N N . ALA A 1 301 ? 37.508 23.364 9.911 1.00 11.93 308 ALA A N 1
ATOM 2365 C CA . ALA A 1 301 ? 37.626 22.197 9.033 1.00 12.95 308 ALA A CA 1
ATOM 2366 C C . ALA A 1 301 ? 37.501 20.919 9.872 1.00 12.17 308 ALA A C 1
ATOM 2367 O O . ALA A 1 301 ? 38.468 20.200 10.109 1.00 13.54 308 ALA A O 1
ATOM 2369 N N . ALA A 1 302 ? 36.282 20.640 10.336 1.00 10.53 309 ALA A N 1
ATOM 2370 C CA . ALA A 1 302 ? 36.059 19.626 11.362 1.00 10.15 309 ALA A CA 1
ATOM 2371 C C . ALA A 1 302 ? 35.461 18.375 10.748 1.00 9.53 309 ALA A C 1
ATOM 2372 O O . ALA A 1 302 ? 34.396 18.421 10.120 1.00 10.78 309 ALA A O 1
ATOM 2374 N N . SER A 1 303 ? 36.092 17.237 11.007 1.00 9.39 310 SER A N 1
ATOM 2375 C CA . SER A 1 303 ? 35.538 15.954 10.591 1.00 9.57 310 SER A CA 1
ATOM 2376 C C . SER A 1 303 ? 35.982 14.884 11.589 1.00 9.45 310 SER A C 1
ATOM 2377 O O . SER A 1 303 ? 37.140 14.873 12.030 1.00 9.87 310 SER A O 1
ATOM 2380 N N . TYR A 1 304 ? 35.081 13.952 11.923 1.00 9.73 311 TYR A N 1
ATOM 2381 C CA . TYR A 1 304 ? 35.437 12.828 12.777 1.00 9.76 311 TYR A CA 1
ATOM 2382 C C . TYR A 1 304 ? 36.365 11.857 12.090 1.00 9.76 311 TYR A C 1
ATOM 2383 O O . TYR A 1 304 ? 36.921 10.986 12.783 1.00 10.55 311 TYR A O 1
ATOM 2392 N N . VAL A 1 305 ? 36.566 11.972 10.774 1.00 9.14 312 VAL A N 1
ATOM 2393 C CA A VAL A 1 305 ? 37.512 11.107 10.075 0.68 9.51 312 VAL A CA 1
ATOM 2394 C CA B VAL A 1 305 ? 37.497 11.064 10.136 0.32 8.33 312 VAL A CA 1
ATOM 2395 C C . VAL A 1 305 ? 38.931 11.302 10.573 1.00 8.94 312 VAL A C 1
ATOM 2396 O O . VAL A 1 305 ? 39.784 10.401 10.393 1.00 9.52 312 VAL A O 1
ATOM 2403 N N . ASN A 1 306 ? 39.188 12.450 11.170 1.00 8.85 313 ASN A N 1
ATOM 2404 C CA . ASN A 1 306 ? 40.583 12.752 11.614 1.00 8.96 313 ASN A CA 1
ATOM 2405 C C . ASN A 1 306 ? 40.836 12.112 13.000 1.00 8.85 313 ASN A C 1
ATOM 2406 O O . ASN A 1 306 ? 41.096 12.795 13.929 1.00 11.03 313 ASN A O 1
ATOM 2411 N N . PHE A 1 307 ? 40.708 10.799 13.068 1.00 9.54 314 PHE A N 1
ATOM 2412 C CA . PHE A 1 307 ? 40.961 10.008 14.269 1.00 8.87 314 PHE A CA 1
ATOM 2413 C C . PHE A 1 307 ? 42.282 9.255 14.096 1.00 9.10 314 PHE A C 1
ATOM 2414 O O . PHE A 1 307 ? 42.777 9.096 12.968 1.00 9.38 314 PHE A O 1
ATOM 2422 N N . TYR A 1 308 ? 42.848 8.744 15.199 1.00 9.42 315 TYR A N 1
ATOM 2423 C CA . TYR A 1 308 ? 44.060 7.933 15.126 1.00 9.21 315 TYR A CA 1
ATOM 2424 C C . TYR A 1 308 ? 43.739 6.487 15.512 1.00 9.37 315 TYR A C 1
ATOM 2425 O O . TYR A 1 308 ? 42.992 6.252 16.481 1.00 10.82 315 TYR A O 1
ATOM 2434 N N . ILE A 1 309 ? 44.283 5.532 14.767 1.00 9.79 316 ILE A N 1
ATOM 2435 C CA . ILE A 1 309 ? 44.155 4.131 15.141 1.00 10.01 316 ILE A CA 1
ATOM 2436 C C . ILE A 1 309 ? 45.393 3.756 15.934 1.00 11.27 316 ILE A C 1
ATOM 2437 O O . ILE A 1 309 ? 46.508 3.772 15.391 1.00 11.04 316 ILE A O 1
ATOM 2442 N N . ALA A 1 310 ? 45.228 3.460 17.236 1.00 11.67 317 ALA A N 1
ATOM 2443 C CA . ALA A 1 310 ? 46.325 2.975 18.061 1.00 11.48 317 ALA A CA 1
ATOM 2444 C C . ALA A 1 310 ? 46.162 1.456 18.142 1.00 11.94 317 ALA A C 1
ATOM 2445 O O . ALA A 1 310 ? 45.166 0.894 17.628 1.00 13.83 317 ALA A O 1
ATOM 2447 N N . ASN A 1 311 ? 47.098 0.753 18.795 1.00 12.83 318 ASN A N 1
ATOM 2448 C CA . ASN A 1 311 ? 46.975 -0.711 18.897 1.00 14.20 318 ASN A CA 1
ATOM 2449 C C . ASN A 1 311 ? 45.687 -1.070 19.637 1.00 14.87 318 ASN A C 1
ATOM 2450 O O . ASN A 1 311 ? 45.582 -0.847 20.849 1.00 17.48 318 ASN A O 1
ATOM 2455 N N . GLY A 1 312 ? 44.676 -1.580 18.915 1.00 16.21 319 GLY A N 1
ATOM 2456 C CA . GLY A 1 312 ? 43.422 -1.959 19.545 1.00 18.44 319 GLY A CA 1
ATOM 2457 C C . GLY A 1 312 ? 42.507 -0.817 19.973 1.00 17.00 319 GLY A C 1
ATOM 2458 O O . GLY A 1 312 ? 41.530 -1.071 20.690 1.00 17.83 319 GLY A O 1
ATOM 2459 N N . ALA A 1 313 ? 42.725 0.406 19.495 1.00 15.34 320 ALA A N 1
ATOM 2460 C CA . ALA A 1 313 ? 41.886 1.529 19.893 1.00 13.91 320 ALA A CA 1
ATOM 2461 C C . ALA A 1 313 ? 41.685 2.502 18.750 1.00 12.03 320 ALA A C 1
ATOM 2462 O O . ALA A 1 313 ? 42.549 2.615 17.875 1.00 13.20 320 ALA A O 1
ATOM 2464 N N . ILE A 1 314 ? 40.553 3.198 18.768 1.00 12.24 321 ILE A N 1
ATOM 2465 C CA . ILE A 1 314 ? 40.292 4.332 17.881 1.00 11.29 321 ILE A CA 1
ATOM 2466 C C . ILE A 1 314 ? 40.232 5.556 18.770 1.00 10.21 321 ILE A C 1
ATOM 2467 O O . ILE A 1 314 ? 39.398 5.622 19.693 1.00 13.31 321 ILE A O 1
ATOM 2472 N N . ILE A 1 315 ? 41.091 6.523 18.505 1.00 10.01 322 ILE A N 1
ATOM 2473 C CA . ILE A 1 315 ? 41.144 7.728 19.337 1.00 10.35 322 ILE A CA 1
ATOM 2474 C C . ILE A 1 315 ? 40.459 8.832 18.526 1.00 9.59 322 ILE A C 1
ATOM 2475 O O . ILE A 1 315 ? 41.030 9.322 17.544 1.00 10.30 322 ILE A O 1
ATOM 2480 N N . ALA A 1 316 ? 39.246 9.188 18.893 1.00 10.57 323 ALA A N 1
ATOM 2481 C CA . ALA A 1 316 ? 38.344 9.910 18.009 1.00 11.10 323 ALA A CA 1
ATOM 2482 C C . ALA A 1 316 ? 38.020 11.305 18.535 1.00 10.10 323 ALA A C 1
ATOM 2483 O O . ALA A 1 316 ? 37.861 11.503 19.746 1.00 11.06 323 ALA A O 1
ATOM 2485 N N . PRO A 1 317 ? 37.878 12.280 17.651 1.00 10.18 324 PRO A N 1
ATOM 2486 C CA . PRO A 1 317 ? 37.500 13.623 18.104 1.00 12.00 324 PRO A CA 1
ATOM 2487 C C . PRO A 1 317 ? 36.095 13.671 18.677 1.00 10.37 324 PRO A C 1
ATOM 2488 O O . PRO A 1 317 ? 35.180 12.999 18.202 1.00 11.02 324 PRO A O 1
ATOM 2492 N N . GLN A 1 318 ? 35.921 14.597 19.608 1.00 10.84 325 GLN A N 1
ATOM 2493 C CA . GLN A 1 318 ? 34.624 15.069 20.096 1.00 11.13 325 GLN A CA 1
ATOM 2494 C C . GLN A 1 318 ? 34.711 16.596 20.087 1.00 11.61 325 GLN A C 1
ATOM 2495 O O . GLN A 1 318 ? 35.652 17.174 20.670 1.00 12.96 325 GLN A O 1
ATOM 2501 N N . PHE A 1 319 ? 33.762 17.244 19.391 1.00 12.36 326 PHE A N 1
ATOM 2502 C CA . PHE A 1 319 ? 33.871 18.672 19.110 1.00 12.32 326 PHE A CA 1
ATOM 2503 C C . PHE A 1 319 ? 32.976 19.532 20.003 1.00 13.87 326 PHE A C 1
ATOM 2504 O O . PHE A 1 319 ? 32.987 20.769 19.859 1.00 15.52 326 PHE A O 1
ATOM 2512 N N . GLY A 1 320 ? 32.233 18.924 20.928 1.00 15.73 327 GLY A N 1
ATOM 2513 C CA . GLY A 1 320 ? 31.266 19.650 21.723 1.00 17.02 327 GLY A CA 1
ATOM 2514 C C . GLY A 1 320 ? 29.966 19.872 20.980 1.00 18.26 327 GLY A C 1
ATOM 2515 O O . GLY A 1 320 ? 29.214 20.791 21.326 1.00 20.66 327 GLY A O 1
ATOM 2516 N N . ASP A 1 321 ? 29.666 19.057 19.975 1.00 16.70 328 ASP A N 1
ATOM 2517 C CA . ASP A 1 321 ? 28.401 19.062 19.239 1.00 15.06 328 ASP A CA 1
ATOM 2518 C C . ASP A 1 321 ? 27.788 17.713 19.602 1.00 15.56 328 ASP A C 1
ATOM 2519 O O . ASP A 1 321 ? 28.133 16.686 19.004 1.00 16.51 328 ASP A O 1
ATOM 2524 N N . LYS A 1 322 ? 26.911 17.701 20.608 1.00 16.20 329 LYS A N 1
ATOM 2525 C CA . LYS A 1 322 ? 26.538 16.425 21.215 1.00 16.55 329 LYS A CA 1
ATOM 2526 C C . LYS A 1 322 ? 25.907 15.462 20.212 1.00 17.13 329 LYS A C 1
ATOM 2527 O O . LYS A 1 322 ? 26.269 14.283 20.166 1.00 17.49 329 LYS A O 1
ATOM 2533 N N . LYS A 1 323 ? 24.957 15.935 19.410 1.0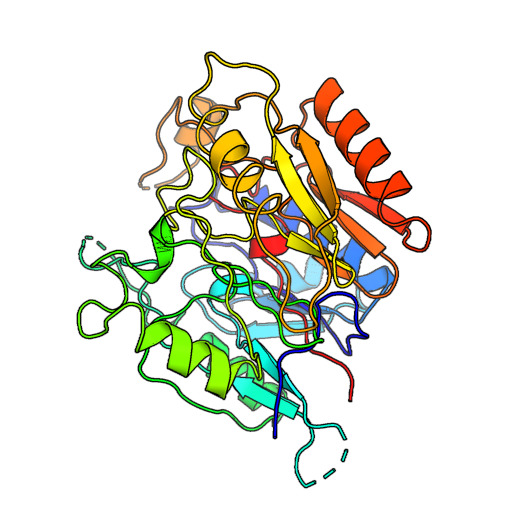0 17.53 330 LYS A N 1
ATOM 2534 C CA . LYS A 1 323 ? 24.293 15.040 18.468 1.00 19.02 330 LYS A CA 1
ATOM 2535 C C . LYS A 1 323 ? 25.305 14.314 17.587 1.00 17.45 330 LYS A C 1
ATOM 2536 O O . LYS A 1 323 ? 25.270 13.082 17.450 1.00 17.21 330 LYS A O 1
ATOM 2542 N N . TRP A 1 324 ? 26.207 15.065 16.958 1.00 15.58 331 TRP A N 1
ATOM 2543 C CA . TRP A 1 324 ? 27.125 14.444 16.005 1.00 14.82 331 TRP A CA 1
ATOM 2544 C C . TRP A 1 324 ? 28.276 13.758 16.715 1.00 14.62 331 TRP A C 1
ATOM 2545 O O . TRP A 1 324 ? 28.817 12.768 16.172 1.00 13.39 331 TRP A O 1
ATOM 2556 N N . ASP A 1 325 ? 28.614 14.214 17.916 1.00 13.76 332 ASP A N 1
ATOM 2557 C CA . ASP A 1 325 ? 29.702 13.546 18.678 1.00 13.06 332 ASP A CA 1
ATOM 2558 C C . ASP A 1 325 ? 29.234 12.137 19.055 1.00 14.74 332 ASP A C 1
ATOM 2559 O O . ASP A 1 325 ? 30.011 11.192 18.919 1.00 14.88 332 ASP A O 1
ATOM 2564 N N . ASP A 1 326 ? 27.991 12.016 19.538 1.00 14.72 333 ASP A N 1
ATOM 2565 C CA . ASP A 1 326 ? 27.485 10.713 19.939 1.00 15.33 333 ASP A CA 1
ATOM 2566 C C . ASP A 1 326 ? 27.307 9.826 18.725 1.00 16.77 333 ASP A C 1
ATOM 2567 O O . ASP A 1 326 ? 27.601 8.624 18.769 1.00 16.52 333 ASP A O 1
ATOM 2572 N N . GLU A 1 327 ? 26.821 10.398 17.624 1.00 15.70 334 GLU A N 1
ATOM 2573 C CA . GLU A 1 327 ? 26.642 9.595 16.418 1.00 15.78 334 GLU A CA 1
ATOM 2574 C C . GLU A 1 327 ? 27.984 9.086 15.889 1.00 15.15 334 GLU A C 1
ATOM 2575 O O . GLU A 1 327 ? 28.080 7.926 15.455 1.00 16.66 334 GLU A O 1
ATOM 2581 N N . ALA A 1 328 ? 29.052 9.917 15.951 1.00 13.93 335 ALA A N 1
ATOM 2582 C CA . ALA A 1 328 ? 30.368 9.469 15.474 1.00 13.40 335 ALA A CA 1
ATOM 2583 C C . ALA A 1 328 ? 30.858 8.296 16.309 1.00 13.66 335 ALA A C 1
ATOM 2584 O O . ALA A 1 328 ? 31.432 7.336 15.761 1.00 14.20 335 ALA A O 1
ATOM 2586 N N . ILE A 1 329 ? 30.673 8.349 17.638 1.00 13.13 336 ILE A N 1
ATOM 2587 C CA . ILE A 1 329 ? 31.116 7.221 18.452 1.00 14.06 336 ILE A CA 1
ATOM 2588 C C . ILE A 1 329 ? 30.337 5.967 18.076 1.00 15.93 336 ILE A C 1
ATOM 2589 O O . ILE A 1 329 ? 30.906 4.873 17.974 1.00 16.33 336 ILE A O 1
ATOM 2594 N N . ARG A 1 330 ? 29.029 6.114 17.806 1.00 15.55 337 ARG A N 1
ATOM 2595 C CA . ARG A 1 330 ? 28.237 4.954 17.417 1.00 15.85 337 ARG A CA 1
ATOM 2596 C C . ARG A 1 330 ? 28.763 4.360 16.118 1.00 16.40 337 ARG A C 1
ATOM 2597 O O . ARG A 1 330 ? 28.952 3.142 16.019 1.00 17.42 337 ARG A O 1
ATOM 2605 N N . VAL A 1 331 ? 29.001 5.208 15.104 1.00 14.88 338 VAL A N 1
ATOM 2606 C CA . VAL A 1 331 ? 29.438 4.680 13.824 1.00 15.57 338 VAL A CA 1
ATOM 2607 C C . VAL A 1 331 ? 30.833 4.095 13.929 1.00 14.20 338 VAL A C 1
ATOM 2608 O O . VAL A 1 331 ? 31.073 2.993 13.416 1.00 15.64 338 VAL A O 1
ATOM 2612 N N . LEU A 1 332 ? 31.754 4.757 14.642 1.00 13.10 339 LEU A N 1
ATOM 2613 C CA . LEU A 1 332 ? 33.104 4.210 14.744 1.00 12.90 339 LEU A CA 1
ATOM 2614 C C . LEU A 1 332 ? 33.100 2.899 15.517 1.00 13.43 339 LEU A C 1
ATOM 2615 O O . LEU A 1 332 ? 33.874 1.979 15.192 1.00 14.72 339 LEU A O 1
ATOM 2620 N N . SER A 1 333 ? 32.239 2.783 16.550 1.00 14.79 340 SER A N 1
ATOM 2621 C CA . SER A 1 333 ? 32.211 1.554 17.333 1.00 16.21 340 SER A CA 1
ATOM 2622 C C . SER A 1 333 ? 31.722 0.373 16.493 1.00 16.63 340 SER A C 1
ATOM 2623 O O . SER A 1 333 ? 32.228 -0.748 16.636 1.00 18.79 340 SER A O 1
ATOM 2626 N N . LYS A 1 334 ? 30.707 0.599 15.646 1.00 17.22 341 LYS A N 1
ATOM 2627 C CA . LYS A 1 334 ? 30.199 -0.423 14.738 1.00 18.84 341 LYS A CA 1
ATOM 2628 C C . LYS A 1 334 ? 31.239 -0.760 13.669 1.00 17.14 341 LYS A C 1
ATOM 2629 O O . LYS A 1 334 ? 31.372 -1.910 13.244 1.00 18.08 341 LYS A O 1
ATOM 2635 N N . THR A 1 335 ? 31.964 0.245 13.201 1.00 15.77 342 THR A N 1
ATOM 2636 C CA . THR A 1 335 ? 32.889 0.063 12.089 1.00 16.01 342 THR A CA 1
ATOM 2637 C C . THR A 1 335 ? 34.148 -0.675 12.516 1.00 16.81 342 THR A C 1
ATOM 2638 O O . THR A 1 335 ? 34.719 -1.442 11.723 1.00 17.74 342 THR A O 1
ATOM 2642 N N . PHE A 1 336 ? 34.563 -0.498 13.773 1.00 16.60 343 PHE A N 1
ATOM 2643 C CA . PHE A 1 336 ? 35.790 -1.113 14.298 1.00 16.48 343 PHE A CA 1
ATOM 2644 C C . PHE A 1 336 ? 35.381 -1.969 15.491 1.00 18.69 343 PHE A C 1
ATOM 2645 O O . PHE A 1 336 ? 35.680 -1.607 16.642 1.00 17.25 343 PHE A O 1
ATOM 2653 N N . PRO A 1 337 ? 34.701 -3.106 15.257 1.00 18.60 344 PRO A N 1
ATOM 2654 C CA . PRO A 1 337 ? 34.102 -3.831 16.390 1.00 22.64 344 PRO A CA 1
ATOM 2655 C C . PRO A 1 337 ? 35.129 -4.487 17.321 1.00 22.68 344 PRO A C 1
ATOM 2656 O O . PRO A 1 337 ? 34.783 -4.876 18.446 1.00 24.96 344 PRO A O 1
ATOM 2660 N N . HIS A 1 338 ? 36.386 -4.606 16.897 1.00 22.88 345 HIS A N 1
ATOM 2661 C CA . HIS A 1 338 ? 37.434 -5.193 17.728 1.00 22.29 345 HIS A CA 1
ATOM 2662 C C . HIS A 1 338 ? 38.344 -4.158 18.323 1.00 19.79 345 HIS A C 1
ATOM 2663 O O . HIS A 1 338 ? 39.386 -4.512 18.835 1.00 23.13 345 HIS A O 1
ATOM 2670 N N . HIS A 1 339 ? 37.988 -2.887 18.222 1.00 19.00 346 HIS A N 1
ATOM 2671 C CA . HIS A 1 339 ? 38.796 -1.820 18.790 1.00 17.75 346 HIS A CA 1
ATOM 2672 C C . HIS A 1 339 ? 37.958 -1.117 19.837 1.00 17.22 346 HIS A C 1
ATOM 2673 O O . HIS A 1 339 ? 36.745 -1.006 19.700 1.00 19.21 346 HIS A O 1
ATOM 2680 N N . GLU A 1 340 ? 38.627 -0.625 20.882 1.00 17.30 347 GLU A N 1
ATOM 2681 C CA . GLU A 1 340 ? 37.987 0.258 21.847 1.00 17.04 347 GLU A CA 1
ATOM 2682 C C . GLU A 1 340 ? 37.964 1.677 21.295 1.00 14.99 347 GLU A C 1
ATOM 2683 O O . GLU A 1 340 ? 39.026 2.223 20.981 1.00 15.23 347 GLU A O 1
ATOM 2689 N N . VAL A 1 341 ? 36.804 2.275 21.176 1.00 14.66 348 VAL A N 1
ATOM 2690 C CA . VAL A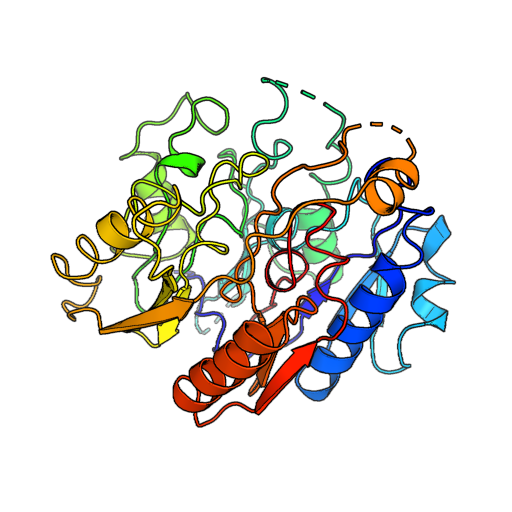 1 341 ? 36.688 3.641 20.698 1.00 14.12 348 VAL A CA 1
ATOM 2691 C C . VAL A 1 341 ? 36.747 4.574 21.903 1.00 13.69 348 VAL A C 1
ATOM 2692 O O . VAL A 1 341 ? 35.968 4.416 22.863 1.00 15.85 348 VAL A O 1
ATOM 2696 N N . VAL A 1 342 ? 37.627 5.570 21.837 1.00 13.41 349 VAL A N 1
ATOM 2697 C CA . VAL A 1 342 ? 37.855 6.531 22.901 1.00 14.11 349 VAL A CA 1
ATOM 2698 C C . VAL A 1 342 ? 37.609 7.942 22.343 1.00 13.67 349 VAL A C 1
ATOM 2699 O O . VAL A 1 342 ? 38.361 8.421 21.487 1.00 15.49 349 VAL A O 1
ATOM 2703 N N . GLY A 1 343 ? 36.543 8.608 22.789 1.00 13.60 350 GLY A N 1
ATOM 2704 C CA . GLY A 1 343 ? 36.294 10.000 22.359 1.00 13.42 350 GLY A CA 1
ATOM 2705 C C . GLY A 1 343 ? 37.086 10.969 23.202 1.00 14.04 350 GLY A C 1
ATOM 2706 O O . GLY A 1 343 ? 37.083 10.860 24.427 1.00 20.12 350 GLY A O 1
ATOM 2707 N N . ILE A 1 344 ? 37.735 11.932 22.574 1.00 11.21 351 ILE A N 1
ATOM 2708 C CA . ILE A 1 344 ? 38.544 12.912 23.297 1.00 11.32 351 ILE A CA 1
ATOM 2709 C C . ILE A 1 344 ? 37.776 14.225 23.459 1.00 10.71 351 ILE A C 1
ATOM 2710 O O . ILE A 1 344 ? 37.555 14.962 22.481 1.00 11.28 351 ILE A O 1
ATOM 2715 N N . GLU A 1 345 ? 37.352 14.530 24.679 1.00 12.30 352 GLU A N 1
ATOM 2716 C CA . GLU A 1 345 ? 36.698 15.796 24.950 1.00 13.25 352 GLU A CA 1
ATOM 2717 C C . GLU A 1 345 ? 37.643 16.945 24.641 1.00 12.43 352 GLU A C 1
ATOM 2718 O O . GLU A 1 345 ? 38.844 16.857 24.910 1.00 13.05 352 GLU A O 1
ATOM 2724 N N . GLY A 1 346 ? 37.098 18.032 24.099 1.00 12.25 353 GLY A N 1
ATOM 2725 C CA . GLY A 1 346 ? 37.901 19.216 23.856 1.00 14.00 353 GLY A CA 1
ATOM 2726 C C . GLY A 1 346 ? 38.644 19.230 22.536 1.00 10.65 353 GLY A C 1
ATOM 2727 O O . GLY A 1 346 ? 39.474 20.127 22.328 1.00 12.22 353 GLY A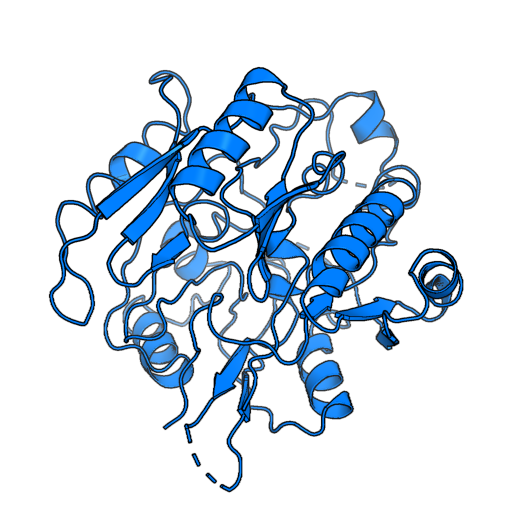 O 1
ATOM 2728 N N . SER A 1 347 ? 38.356 18.290 21.620 1.00 11.00 354 SER A N 1
ATOM 2729 C CA . SER A 1 347 ? 39.036 18.278 20.323 1.00 10.19 354 SER A CA 1
ATOM 2730 C C . SER A 1 347 ? 38.780 19.551 19.526 1.00 10.97 354 SER A C 1
ATOM 2731 O O . SER A 1 347 ? 39.575 19.879 18.635 1.00 11.83 354 SER A O 1
ATOM 2734 N N . ARG A 1 348 ? 37.716 20.313 19.820 1.00 11.00 355 ARG A N 1
ATOM 2735 C CA . ARG A 1 348 ? 37.535 21.601 19.179 1.00 11.43 355 ARG A CA 1
ATOM 2736 C C . ARG A 1 348 ? 38.776 22.470 19.357 1.00 12.04 355 ARG A C 1
ATOM 2737 O O . ARG A 1 348 ? 39.120 23.246 18.465 1.00 12.08 355 ARG A O 1
ATOM 2745 N N . GLU A 1 349 ? 39.488 22.322 20.479 1.00 12.23 356 GLU A N 1
ATOM 2746 C CA . GLU A 1 349 ? 40.646 23.183 20.698 1.00 13.79 356 GLU A CA 1
ATOM 2747 C C . GLU A 1 349 ? 41.774 22.873 19.709 1.00 14.74 356 GLU A C 1
ATOM 2748 O O . GLU A 1 349 ? 42.601 23.744 19.455 1.00 22.80 356 GLU A O 1
ATOM 2754 N N . ILE A 1 350 ? 41.851 21.644 19.152 1.00 12.23 357 ILE A N 1
ATOM 2755 C CA A ILE A 1 350 ? 42.824 21.339 18.093 0.66 14.11 357 ILE A CA 1
ATOM 2756 C CA B ILE A 1 350 ? 42.848 21.402 18.122 0.34 11.90 357 ILE A CA 1
ATOM 2757 C C . ILE A 1 350 ? 42.364 21.958 16.780 1.00 12.13 357 ILE A C 1
ATOM 2758 O O . ILE A 1 350 ? 43.156 22.564 16.030 1.00 13.30 357 ILE A O 1
ATOM 2767 N N . VAL A 1 351 ? 41.069 21.782 16.464 1.00 11.66 358 VAL A N 1
ATOM 2768 C CA . VAL A 1 351 ? 40.561 22.222 15.175 1.00 12.15 358 VAL A CA 1
ATOM 2769 C C . VAL A 1 351 ? 40.546 23.723 15.057 1.00 12.98 358 VAL A C 1
ATOM 2770 O O . VAL A 1 351 ? 40.639 24.226 13.928 1.0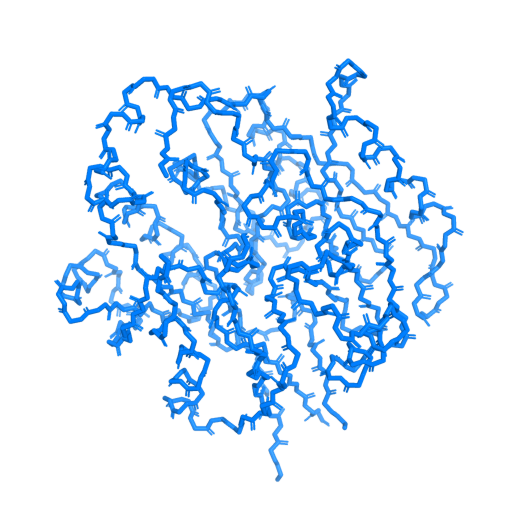0 15.49 358 VAL A O 1
ATOM 2774 N N . LEU A 1 352 ? 40.512 24.468 16.173 1.00 12.05 359 LEU A N 1
ATOM 2775 C CA . LEU A 1 352 ? 40.646 25.914 16.056 1.00 11.83 359 LEU A CA 1
ATOM 2776 C C . LEU A 1 352 ? 41.951 26.312 15.403 1.00 12.72 359 LEU A C 1
ATOM 2777 O O . LEU A 1 352 ? 42.042 27.419 14.873 1.00 14.36 359 LEU A O 1
ATOM 2782 N N . SER A 1 353 ? 42.990 25.485 15.501 1.00 13.49 360 SER A N 1
ATOM 2783 C CA . SER A 1 353 ? 44.277 25.768 14.877 1.00 17.26 360 SER A CA 1
ATOM 2784 C C . SER A 1 353 ? 44.511 24.927 13.644 1.00 19.35 360 SER A C 1
ATOM 2785 O O . SER A 1 353 ? 45.643 24.895 13.130 1.00 24.57 360 SER A O 1
ATOM 2788 N N . GLY A 1 354 ? 43.467 24.294 13.115 1.00 20.27 361 GLY A N 1
ATOM 2789 C CA . GLY A 1 354 ? 43.513 23.774 11.757 1.00 23.03 361 GLY A CA 1
ATOM 2790 C C . GLY A 1 354 ? 43.706 22.284 11.624 1.00 24.37 361 GLY A C 1
ATOM 2791 O O . GLY A 1 354 ? 44.014 21.828 10.519 1.00 28.52 361 GLY A O 1
ATOM 2792 N N . GLY A 1 355 ? 43.615 21.501 12.697 1.00 20.13 362 GLY A N 1
ATOM 2793 C CA . GLY A 1 355 ? 43.809 20.069 12.554 1.00 19.01 362 GLY A CA 1
ATOM 2794 C C . GLY A 1 355 ? 43.127 19.322 13.666 1.00 14.77 362 GLY A C 1
ATOM 2795 O O . GLY A 1 355 ? 42.345 19.887 14.414 1.00 17.21 362 GLY A O 1
ATOM 2796 N N A ASN A 1 356 ? 43.433 18.039 13.771 0.67 12.94 363 ASN A N 1
ATOM 2797 N N B ASN A 1 356 ? 43.374 18.020 13.735 0.33 12.36 363 ASN A N 1
ATOM 2798 C CA A ASN A 1 356 ? 42.756 17.227 14.769 0.67 12.63 363 ASN A CA 1
ATOM 2799 C CA B ASN A 1 356 ? 42.806 17.257 14.850 0.33 9.38 363 ASN A CA 1
ATOM 2800 C C A ASN A 1 356 ? 43.684 16.103 15.244 0.67 9.79 363 ASN A C 1
ATOM 2801 C C B ASN A 1 356 ? 43.699 16.061 15.183 0.33 8.16 363 ASN A C 1
ATOM 2802 O O A ASN A 1 356 ? 44.904 16.159 15.051 0.67 9.84 363 ASN A O 1
ATOM 2803 O O B ASN A 1 356 ? 44.896 16.043 14.859 0.33 9.82 363 ASN A O 1
ATOM 2812 N N . ILE A 1 357 ? 43.102 15.064 15.855 1.00 9.63 364 ILE A N 1
ATOM 2813 C CA . ILE A 1 357 ? 43.890 13.980 16.452 1.00 9.07 364 ILE A CA 1
ATOM 2814 C C . ILE A 1 357 ? 44.788 13.298 15.435 1.00 8.18 364 ILE A C 1
ATOM 2815 O O . ILE A 1 357 ? 45.968 13.004 15.723 1.00 9.44 364 ILE A O 1
ATOM 2820 N N . HIS A 1 358 ? 44.281 12.997 14.245 1.00 8.16 365 HIS A N 1
ATOM 2821 C CA . HIS A 1 358 ? 45.159 12.354 13.283 1.00 8.38 365 HIS A CA 1
ATOM 2822 C C . HIS A 1 358 ? 46.311 13.256 12.902 1.00 7.90 365 HIS A C 1
ATOM 2823 O O . HIS A 1 358 ? 47.435 12.770 12.726 1.00 8.45 365 HIS A O 1
ATOM 2830 N N . CYS A 1 359 ? 46.076 14.560 12.837 1.00 8.12 366 CYS A N 1
ATOM 2831 C CA . CYS A 1 359 ? 47.139 15.520 12.432 1.00 7.78 366 CYS A CA 1
ATOM 2832 C C . CYS A 1 359 ? 48.263 15.637 13.474 1.00 8.44 366 CYS A C 1
ATOM 2833 O O . CYS A 1 359 ? 49.365 16.079 13.074 1.00 8.72 366 CYS A O 1
ATOM 2836 N N . ILE A 1 360 ? 47.993 15.298 14.740 1.00 8.29 367 ILE A N 1
ATOM 2837 C CA . ILE A 1 360 ? 49.025 15.497 15.744 1.00 7.73 367 ILE A CA 1
ATOM 2838 C C . ILE A 1 360 ? 49.786 14.223 16.065 1.00 8.37 367 ILE A C 1
ATOM 2839 O O . ILE A 1 360 ? 50.694 14.280 16.907 1.00 9.64 367 ILE A O 1
ATOM 2844 N N . THR A 1 361 ? 49.513 13.100 15.383 1.00 8.31 368 THR A N 1
ATOM 2845 C CA . THR A 1 361 ? 50.136 11.818 15.693 1.00 8.19 368 THR A CA 1
ATOM 2846 C C . THR A 1 361 ? 50.955 11.317 14.508 1.00 7.78 368 THR A C 1
ATOM 2847 O O . THR A 1 361 ? 50.683 11.656 13.357 1.00 8.76 368 THR A O 1
ATOM 2851 N N . GLN A 1 362 ? 51.908 10.427 14.804 1.00 8.19 369 GLN A N 1
ATOM 2852 C CA . GLN A 1 362 ? 52.619 9.714 13.743 1.00 8.10 369 GLN A CA 1
ATOM 2853 C C . GLN A 1 362 ? 53.003 8.357 14.313 1.00 8.51 369 GLN A C 1
ATOM 2854 O O . GLN A 1 362 ? 53.841 8.277 15.225 1.00 9.08 369 GLN A O 1
ATOM 2860 N N . GLN A 1 363 ? 52.421 7.270 13.819 1.00 8.86 370 GLN A N 1
ATOM 2861 C CA . GLN A 1 363 ? 52.741 5.936 14.329 1.00 9.70 370 GLN A CA 1
ATOM 2862 C C . GLN A 1 363 ? 54.131 5.492 13.902 1.00 9.70 370 GLN A C 1
ATOM 2863 O O . GLN A 1 363 ? 54.607 5.798 12.803 1.00 9.67 370 GLN A O 1
ATOM 2869 N N . GLN A 1 364 ? 54.750 4.680 14.748 1.00 10.10 371 GLN A N 1
ATOM 2870 C CA . GLN A 1 364 ? 55.972 3.985 14.365 1.00 10.10 371 GLN A CA 1
ATOM 2871 C C . GLN A 1 364 ? 55.615 2.513 14.291 1.00 9.78 371 GLN A C 1
ATOM 2872 O O . GLN A 1 364 ? 55.311 1.899 15.332 1.00 11.29 371 GLN A O 1
ATOM 2878 N N . PRO A 1 365 ? 55.648 1.892 13.125 1.00 11.30 372 PRO A N 1
ATOM 2879 C CA . PRO A 1 365 ? 55.252 0.473 13.035 1.00 12.58 372 PRO A CA 1
ATOM 2880 C C . PRO A 1 365 ? 56.224 -0.439 13.768 1.00 13.81 372 PRO A C 1
ATOM 2881 O O . PRO A 1 365 ? 57.443 -0.220 13.776 1.00 15.98 372 PRO A O 1
ATOM 2885 N N . ALA A 1 366 ? 55.678 -1.505 14.355 1.00 14.17 373 ALA A N 1
ATOM 2886 C CA . ALA A 1 366 ? 56.492 -2.536 14.979 1.00 17.17 373 ALA A CA 1
ATOM 2887 C C . ALA A 1 366 ? 57.190 -3.351 13.901 1.00 19.74 373 ALA A C 1
ATOM 2888 O O . ALA A 1 366 ? 56.692 -3.498 12.780 1.00 20.19 373 ALA A O 1
ATOM 2890 N N . ILE A 1 367 ? 58.322 -3.924 14.268 1.00 21.19 374 ILE A N 1
ATOM 2891 C CA . ILE A 1 367 ? 59.057 -4.835 13.393 1.00 25.18 374 ILE A CA 1
ATOM 2892 C C . ILE A 1 367 ? 59.195 -6.163 14.099 1.00 34.69 374 ILE A C 1
ATOM 2893 O O . ILE A 1 367 ? 58.873 -6.285 15.294 1.00 37.83 374 ILE A O 1
#

Sequence (345 aa):
GFHMPAEWEPHSQQCWIGWPERADNWRDGAVVHAQLVFTRVAAAISRFEKKVTVCASSAQWEENARNQLPDHVRVVEISSSNDSWFRDIGPTFVVRREHRIAGIDWWTFNSWGGLECDWSSLDSSLVKKKILDVERRIPRFSSSHSMMVLEGGSIIHVDGEGTCIITTEECLLNKNRNPHLSKSSQIEDELKAYLGVRKVIIWLPRGLYGDDDTNGHVDNNMCCCFVRRPGAVLLSWTDDKTDPQYEERSEEAYSSLLFSSSSVTDANGRKFEVIKLHVPGPPLYMMTEKEAAGVFPRLPGTRLAASYVVNFYIANGAIIAPQFGDKKWDDEAIRVLSKTFPHHEVVGIEGSREIIVLSGGNNIHCITQQQPAI

Nearest PDB structures (foldseek):
  6nib-assembly1_A-2  TM=1.003E+00  e=1.763E-84  Medicago truncatula
  6nic-assembly1_B  TM=1.001E+00  e=2.019E-76  Medicago truncatula
  1zbr-assembly1_B  TM=9.111E-01  e=2.259E-34  Porphyromonas gingivalis W83
  6b2w-assembly2_B  TM=9.418E-01  e=2.648E-33  Campylobacter jejuni subsp. jejuni NCTC 11168 = ATCC 700819
  2cmu-assembly1_A  TM=9.182E-01  e=6.201E-34  Helicobacter pylori 26695

Foldseek 3Di:
DKAFAAQQFAFQEKEFEAFAALQQFFQRCPLVRLLSQLLQQVLCVFHAYEYEYAPVCQVVNCVSHDPRHHYHHQDFPGIQCQFLAWRWIACVVAGIATELAAAQQLLDVCHDGVSSSCRHVVVCVVVVHHYDYDDFHDGNLQWADQRPAEIEGECQRPVPCSGCVVDDPVRVVVVCCVVNVHDYYHYQHAAAPLLVSNRHRCLLAKYDLHQQEMEGEAAPDPPDVRHVSRVSVVVSLQPDAGPVRHRHHYHYQYWADQDFAAPVRCVRRPNQDGGRGFSTGQSNWGNHNQEIETEDQPRVVSNVVNQVSVCVSNVRHHYHYRPSQVSVRSSRGGHNRRMHGHHDD